Protein AF-A0A944J7U4-F1 (afdb_monomer)

Secondary structure (DSSP, 8-state):
--TT-TT-TT-B---S--SSPPPTT--SEEEGGG--SHHHHHHHHHHHHHHHHHHHHHHTTSPPPPPHHHHHHHHHT-TT--S-HHHHHHHHHHSHHHHHHHT-HHHHHHH-S-HHHHS-S-HHHHHHHHHHHTT--S-PBPTTS-B---SSHHHHHHHHHHHHTS-TTPEEE------

pLDDT: mean 89.65, std 10.41, range [47.28, 98.5]

Nearest PDB structures (foldseek):
  7ajl-assembly1_AAA  TM=3.158E-01  e=7.113E+00  Mus musculus

Mean predicted aligned error: 6.08 Å

Solvent-accessible surface area (backbone atoms only — not comparable to full-atom values): 10631 Å² total; per-residue (Å²): 66,36,90,91,47,71,81,44,87,66,55,37,61,82,79,74,86,55,99,61,84,75,62,72,62,60,65,44,29,25,33,44,68,54,47,42,80,50,74,62,22,52,59,39,24,54,50,41,46,54,47,49,55,51,47,54,64,58,50,72,78,38,69,91,71,77,35,57,66,63,38,53,51,52,34,77,67,36,92,82,60,82,53,44,68,66,57,30,48,52,57,46,48,62,34,71,43,50,37,58,33,70,72,33,69,70,48,30,68,70,52,48,83,51,38,67,62,72,56,49,94,49,64,67,64,42,20,51,48,49,27,54,54,67,78,61,73,68,66,54,73,45,96,88,73,44,72,53,72,52,91,48,74,67,36,52,57,50,51,52,56,51,62,71,68,50,60,50,78,44,72,45,68,72,77,91,84,82,132

Sequence (179 aa):
MRPGYEDDPRIVRDSEEEDEPRPRDRCDGGPKALLDLDADRVPAGEEAARRWDAWQEFSARYPAALPAHHFWARVRRDPEQRYSFEQARAEYESQPLIRAVYADPVLRERFGDDPVQFIKPDRDAYVAEQYADVLLTWAPLTLDGRWIEGGTHEYRAAFNVYLDGLPDDTVLVRVLYHS

Radius of gyration: 21.19 Å; Cα contacts (8 Å, |Δi|>4): 176; chains: 1; bounding box: 52×40×49 Å

Foldseek 3Di:
DDPPCLPPPQFAADPPPDVDDDDSLDGQKGQQLRDDLCPPLVVQLVLLLVLLVVCCVLPVVFPDADFLVVLVVVCVVDPVNPRDSVNSVCVRCVGPSNVVQVVDPVSCVSCPHRNVVLSDPDSVVSSVQSSLCPPDDQWDQAPVGDTQHHDDPVSSVVVVCRSVPDDRRDMDGDDDDDD

Structure (mmCIF, N/CA/C/O backbone):
data_AF-A0A944J7U4-F1
#
_entry.id   AF-A0A944J7U4-F1
#
loop_
_atom_site.group_PDB
_atom_site.id
_atom_site.type_symbol
_atom_site.label_atom_id
_atom_site.label_alt_id
_atom_site.label_comp_id
_atom_site.label_asym_id
_atom_site.label_entity_id
_atom_site.label_seq_id
_atom_site.pdbx_PDB_ins_code
_atom_site.Cartn_x
_atom_site.Cartn_y
_atom_site.Cartn_z
_atom_site.occupancy
_atom_site.B_iso_or_equiv
_atom_site.auth_seq_id
_atom_site.auth_comp_id
_atom_site.auth_asym_id
_atom_site.auth_atom_id
_atom_site.pdbx_PDB_model_num
ATOM 1 N N . MET A 1 1 ? 17.789 -1.745 -10.837 1.00 90.00 1 MET A N 1
ATOM 2 C CA . MET A 1 1 ? 17.963 -2.016 -12.290 1.00 90.00 1 MET A CA 1
ATOM 3 C C . MET A 1 1 ? 18.131 -3.510 -12.514 1.00 90.00 1 MET A C 1
ATOM 5 O O . MET A 1 1 ? 18.332 -4.215 -11.535 1.00 90.00 1 MET A O 1
ATOM 9 N N . ARG A 1 2 ? 18.051 -4.004 -13.754 1.00 92.62 2 ARG A N 1
ATOM 10 C CA . ARG A 1 2 ? 18.291 -5.428 -14.037 1.00 92.62 2 ARG A CA 1
ATOM 11 C C . ARG A 1 2 ? 19.775 -5.783 -13.846 1.00 92.62 2 ARG A C 1
ATOM 13 O O . ARG A 1 2 ? 20.621 -4.968 -14.221 1.00 92.62 2 ARG A O 1
ATOM 20 N N . PRO A 1 3 ? 20.098 -6.983 -13.329 1.00 92.44 3 PRO A N 1
ATOM 21 C CA . PRO A 1 3 ? 21.483 -7.428 -13.186 1.00 92.44 3 PRO A CA 1
ATOM 22 C C . PRO A 1 3 ? 22.245 -7.412 -14.518 1.00 92.44 3 PRO A C 1
ATOM 24 O O . PRO A 1 3 ? 21.710 -7.843 -15.542 1.00 92.44 3 PRO A O 1
ATOM 27 N N . GLY A 1 4 ? 23.496 -6.951 -14.501 1.00 92.31 4 GLY A N 1
ATOM 28 C CA . GLY A 1 4 ? 24.373 -6.875 -15.676 1.00 92.31 4 GLY A CA 1
ATOM 29 C C . GLY A 1 4 ? 24.294 -5.562 -16.465 1.00 92.31 4 GLY A C 1
ATOM 30 O O . GLY A 1 4 ? 25.017 -5.407 -17.450 1.00 92.31 4 GLY A O 1
ATOM 31 N N . TYR A 1 5 ? 23.441 -4.621 -16.051 1.00 92.56 5 TYR A N 1
ATOM 32 C CA . TYR A 1 5 ? 23.308 -3.290 -16.659 1.00 92.56 5 TYR A CA 1
ATOM 33 C C . TYR A 1 5 ? 23.851 -2.167 -15.771 1.00 92.56 5 TYR A C 1
ATOM 35 O O . TYR A 1 5 ? 23.591 -0.992 -16.023 1.00 92.56 5 TYR A O 1
ATOM 43 N N . GLU A 1 6 ? 24.627 -2.507 -14.743 1.00 91.00 6 GLU A N 1
ATOM 44 C CA . GLU A 1 6 ? 25.147 -1.554 -13.763 1.00 91.00 6 GLU A CA 1
ATOM 45 C C . GLU A 1 6 ? 26.026 -0.481 -14.421 1.00 91.00 6 GLU A C 1
ATOM 47 O O . GLU A 1 6 ? 26.019 0.669 -13.992 1.00 91.00 6 GLU A O 1
ATOM 52 N N . ASP A 1 7 ? 26.723 -0.812 -15.504 1.00 89.94 7 ASP A N 1
ATOM 53 C CA . ASP A 1 7 ? 27.606 0.119 -16.212 1.00 89.94 7 ASP A CA 1
ATOM 54 C C . ASP A 1 7 ? 27.019 0.622 -17.545 1.00 89.94 7 ASP A C 1
ATOM 56 O O . ASP A 1 7 ? 27.732 1.234 -18.342 1.00 89.94 7 ASP A O 1
ATOM 60 N N . ASP A 1 8 ? 25.725 0.389 -17.814 1.00 93.44 8 ASP A N 1
ATOM 61 C CA . ASP A 1 8 ? 25.086 0.909 -19.029 1.00 93.44 8 ASP A CA 1
ATOM 62 C C . ASP A 1 8 ? 24.998 2.449 -18.957 1.00 93.44 8 ASP A C 1
ATOM 64 O O . ASP A 1 8 ? 24.415 2.993 -18.013 1.00 93.44 8 ASP A O 1
ATOM 68 N N . PRO A 1 9 ? 25.542 3.179 -19.951 1.00 93.19 9 PRO A N 1
ATOM 69 C CA . PRO A 1 9 ? 25.617 4.640 -19.917 1.00 93.19 9 PRO A CA 1
ATOM 70 C C . PRO A 1 9 ? 24.249 5.329 -20.003 1.00 93.19 9 PRO A C 1
ATOM 72 O O . PRO A 1 9 ? 24.165 6.543 -19.839 1.00 93.19 9 PRO A O 1
ATOM 75 N N . ARG A 1 10 ? 23.177 4.584 -20.299 1.00 93.44 10 ARG A N 1
ATOM 76 C CA . ARG A 1 10 ? 21.804 5.102 -20.344 1.00 93.44 10 ARG A CA 1
ATOM 77 C C . ARG A 1 10 ? 21.114 5.063 -18.981 1.00 93.44 10 ARG A C 1
ATOM 79 O O . ARG A 1 10 ? 20.008 5.588 -18.867 1.00 93.44 10 ARG A O 1
ATOM 86 N N . ILE A 1 11 ? 21.713 4.426 -17.973 1.00 93.19 11 ILE A N 1
ATOM 87 C CA . ILE A 1 11 ? 21.188 4.436 -16.607 1.00 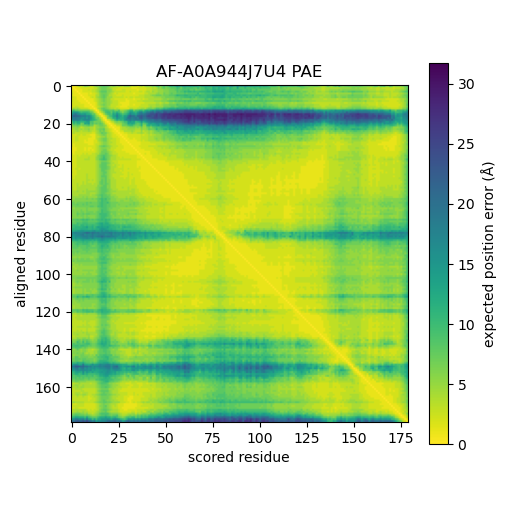93.19 11 ILE A CA 1
ATOM 88 C C . ILE A 1 11 ? 21.413 5.818 -16.000 1.00 93.19 11 ILE A C 1
ATOM 90 O O . ILE A 1 11 ? 22.535 6.319 -15.942 1.00 93.19 11 ILE A O 1
ATOM 94 N N . VAL A 1 12 ? 20.327 6.416 -15.522 1.00 90.50 12 VAL A N 1
ATOM 95 C CA . VAL A 1 12 ? 20.340 7.701 -14.831 1.00 90.50 12 VAL A CA 1
ATOM 96 C C . VAL A 1 12 ? 20.594 7.443 -13.354 1.00 90.50 12 VAL A C 1
ATOM 98 O O . VAL A 1 12 ? 19.858 6.703 -12.698 1.00 90.50 12 VAL A O 1
ATOM 101 N N . ARG A 1 13 ? 21.648 8.065 -12.841 1.00 87.00 13 ARG A N 1
ATOM 102 C CA . ARG A 1 13 ? 21.947 8.155 -11.417 1.00 87.00 13 ARG A CA 1
ATOM 103 C C . ARG A 1 13 ? 22.105 9.622 -11.099 1.00 87.00 13 ARG A C 1
ATOM 105 O O . ARG A 1 13 ? 22.813 10.326 -11.818 1.00 87.00 13 ARG A O 1
ATOM 112 N N . ASP A 1 14 ? 21.416 10.064 -10.071 1.00 74.25 14 ASP A N 1
ATOM 113 C CA . ASP A 1 14 ? 21.634 11.369 -9.502 1.00 74.25 14 ASP A CA 1
ATOM 114 C C . ASP A 1 14 ? 23.072 11.440 -8.977 1.00 74.25 14 ASP A C 1
ATOM 116 O O . ASP A 1 14 ? 23.620 10.465 -8.452 1.00 74.25 14 ASP A O 1
ATOM 120 N N . SER A 1 15 ? 23.703 12.578 -9.230 1.00 61.47 15 SER A N 1
ATOM 121 C CA . SER A 1 15 ? 25.104 12.840 -8.922 1.00 61.47 15 SER A CA 1
ATOM 122 C C . SER A 1 15 ? 25.276 13.661 -7.652 1.00 61.47 15 SER A C 1
ATOM 124 O O . SER A 1 15 ? 26.409 14.018 -7.335 1.00 61.47 15 SER A O 1
ATOM 126 N N . GLU A 1 16 ? 24.186 14.030 -6.973 1.00 56.97 16 GLU A N 1
ATOM 127 C CA . GLU A 1 16 ? 24.302 14.780 -5.729 1.00 56.97 16 GLU A CA 1
ATOM 128 C C . GLU A 1 16 ? 25.043 13.946 -4.681 1.00 56.97 16 GLU A C 1
ATOM 130 O O . GLU A 1 16 ? 24.771 12.760 -4.486 1.00 56.97 16 GLU A O 1
ATOM 135 N N . GLU A 1 17 ? 26.049 14.584 -4.080 1.00 53.16 17 GLU A N 1
ATOM 136 C CA 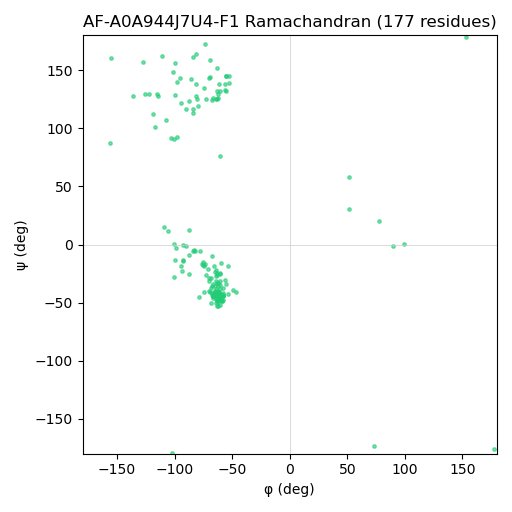. GLU A 1 17 ? 26.925 14.070 -3.032 1.00 53.16 17 GLU A CA 1
ATOM 137 C C . GLU A 1 17 ? 26.095 13.693 -1.795 1.00 53.16 17 GLU A C 1
ATOM 139 O O . GLU A 1 17 ? 26.044 14.416 -0.805 1.00 53.16 17 GLU A O 1
ATOM 144 N N . GLU A 1 18 ? 25.402 12.559 -1.849 1.00 55.38 18 GLU A N 1
ATOM 145 C CA . GLU A 1 18 ? 24.965 11.871 -0.645 1.00 55.38 18 GLU A CA 1
ATOM 146 C C . GLU A 1 18 ? 26.232 11.448 0.114 1.00 55.38 18 GLU A C 1
ATOM 148 O O . GLU A 1 18 ? 27.162 10.891 -0.476 1.00 55.38 18 GLU A O 1
ATOM 153 N N . ASP A 1 19 ? 26.281 11.716 1.425 1.00 58.78 19 ASP A N 1
ATOM 154 C CA . ASP A 1 19 ? 27.411 11.352 2.301 1.00 58.78 19 ASP A CA 1
ATOM 155 C C . ASP A 1 19 ? 27.759 9.847 2.221 1.00 58.78 19 ASP A C 1
ATOM 157 O O . ASP A 1 19 ? 28.868 9.433 2.571 1.00 58.78 19 ASP A O 1
ATOM 161 N N . GLU A 1 20 ? 26.830 9.026 1.716 1.00 63.59 20 GLU A N 1
ATOM 162 C CA . GLU A 1 20 ? 27.025 7.616 1.407 1.00 63.59 20 GLU A CA 1
ATOM 163 C C . GLU A 1 20 ? 26.732 7.316 -0.075 1.00 63.59 20 GLU A C 1
ATOM 165 O O . GLU A 1 20 ? 25.658 7.645 -0.582 1.00 63.59 20 GLU A O 1
ATOM 170 N N . PRO A 1 21 ? 27.643 6.634 -0.793 1.00 67.06 21 PRO A N 1
ATOM 171 C CA . PRO A 1 21 ? 27.401 6.248 -2.174 1.00 67.06 21 PRO A CA 1
ATOM 172 C C . PRO A 1 21 ? 26.268 5.218 -2.253 1.00 67.06 21 PRO A C 1
ATOM 174 O O . PRO A 1 21 ? 26.336 4.149 -1.639 1.00 67.06 21 PRO A O 1
ATOM 177 N N . ARG A 1 22 ? 25.249 5.510 -3.068 1.00 71.19 22 ARG A N 1
ATOM 178 C CA . ARG A 1 22 ? 24.147 4.576 -3.325 1.00 71.19 22 ARG A CA 1
ATOM 179 C C . ARG A 1 22 ? 24.641 3.212 -3.830 1.00 71.19 22 ARG A C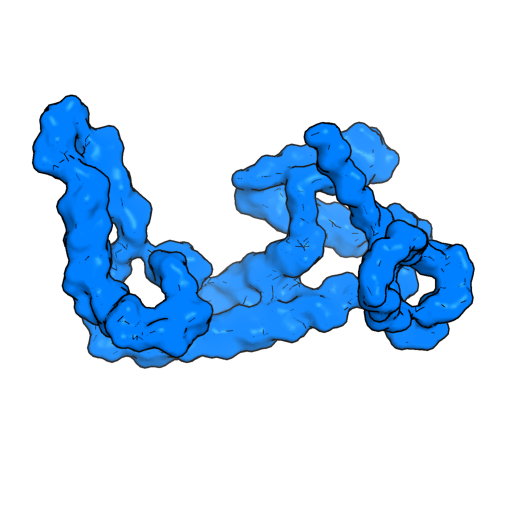 1
ATOM 181 O O . ARG A 1 22 ? 25.593 3.148 -4.617 1.00 71.19 22 ARG A O 1
ATOM 188 N N . PRO A 1 23 ? 23.963 2.112 -3.447 1.00 81.25 23 PRO A N 1
ATOM 189 C CA . PRO A 1 23 ? 24.239 0.788 -3.994 1.00 81.25 23 PRO A CA 1
ATOM 190 C C . PRO A 1 23 ? 24.203 0.773 -5.531 1.00 81.25 23 PRO A C 1
ATOM 192 O O . PRO A 1 23 ? 23.334 1.387 -6.151 1.00 81.25 23 PRO A O 1
ATOM 195 N N . ARG A 1 24 ? 25.150 0.062 -6.163 1.00 81.56 24 ARG A N 1
ATOM 196 C CA . ARG A 1 24 ? 25.335 0.073 -7.633 1.00 81.56 24 ARG A CA 1
ATOM 197 C C . ARG A 1 24 ? 24.154 -0.489 -8.425 1.00 81.56 24 ARG A C 1
ATOM 199 O O . ARG A 1 24 ? 24.031 -0.174 -9.607 1.00 81.56 24 ARG A O 1
ATOM 206 N N . ASP A 1 25 ? 23.321 -1.302 -7.785 1.00 82.56 25 ASP A N 1
ATOM 207 C CA . ASP A 1 25 ? 22.096 -1.916 -8.305 1.00 82.56 25 ASP A CA 1
ATOM 208 C C . ASP A 1 25 ? 20.868 -0.981 -8.239 1.00 82.56 25 ASP A C 1
ATOM 210 O O . ASP A 1 25 ? 19.811 -1.281 -8.814 1.00 82.56 25 ASP A O 1
ATOM 214 N N . ARG A 1 26 ? 21.024 0.205 -7.633 1.00 86.19 26 ARG A N 1
ATOM 215 C CA . ARG A 1 26 ? 20.024 1.278 -7.575 1.00 86.19 26 ARG A CA 1
ATOM 216 C C . ARG A 1 26 ? 20.320 2.393 -8.590 1.00 86.19 26 ARG A C 1
ATOM 218 O O . ARG A 1 26 ? 21.464 2.658 -8.960 1.00 86.19 26 ARG A O 1
ATOM 225 N N . CYS A 1 27 ? 19.256 3.018 -9.086 1.00 89.75 27 CYS A N 1
ATOM 226 C CA . CYS A 1 27 ? 19.285 4.101 -10.071 1.00 89.75 27 CYS A CA 1
ATOM 227 C C . CYS A 1 27 ? 18.024 4.963 -9.950 1.00 89.75 27 CYS A C 1
ATOM 229 O O . CYS A 1 27 ? 17.004 4.491 -9.449 1.00 89.75 27 CYS A O 1
ATOM 231 N N . ASP A 1 28 ? 18.074 6.180 -10.482 1.00 89.06 28 ASP A N 1
ATOM 232 C CA . ASP A 1 28 ? 16.941 7.117 -10.519 1.00 89.06 28 ASP A CA 1
ATOM 233 C C . ASP A 1 28 ? 16.135 7.007 -11.807 1.00 89.06 28 ASP A C 1
ATOM 235 O O . ASP A 1 28 ? 15.010 7.502 -11.902 1.00 89.06 28 ASP A O 1
ATOM 239 N N . GLY A 1 29 ? 16.697 6.344 -12.813 1.00 92.50 29 GLY A N 1
ATOM 240 C CA . GLY A 1 29 ? 16.018 6.152 -14.074 1.00 92.50 29 GLY A CA 1
ATOM 241 C C . GLY A 1 29 ? 16.839 5.429 -15.125 1.00 92.50 29 GLY A C 1
ATOM 242 O O . GLY A 1 29 ? 17.961 4.980 -14.896 1.00 92.50 29 GLY A O 1
ATOM 243 N N . GLY A 1 30 ? 16.250 5.324 -16.305 1.00 94.75 30 GLY A N 1
ATOM 244 C CA . GLY A 1 30 ? 16.829 4.693 -17.480 1.00 94.75 30 GLY A CA 1
ATOM 245 C C . GLY A 1 30 ? 15.745 4.147 -18.408 1.00 94.75 30 GLY A C 1
ATOM 246 O O . GLY A 1 30 ? 14.553 4.250 -18.102 1.00 94.75 30 GLY A O 1
ATOM 247 N N . PRO A 1 31 ? 16.132 3.565 -19.554 1.00 96.38 31 PRO A N 1
ATOM 248 C CA . PRO A 1 31 ? 15.197 2.854 -20.416 1.00 96.38 31 PRO A CA 1
ATOM 249 C C . PRO A 1 31 ? 14.486 1.741 -19.641 1.00 96.38 31 PRO A C 1
ATOM 251 O O . PRO A 1 31 ? 15.145 0.955 -18.956 1.00 96.38 31 PRO A O 1
ATOM 254 N N . LYS A 1 32 ? 13.159 1.641 -19.776 1.00 95.56 32 LYS A N 1
ATOM 255 C CA . LYS A 1 32 ? 12.311 0.658 -19.083 1.00 95.56 32 LYS A CA 1
ATOM 256 C C . LYS A 1 32 ? 12.849 -0.771 -19.203 1.00 95.56 32 LYS A C 1
ATOM 258 O O . LYS A 1 32 ? 12.858 -1.494 -18.211 1.00 95.56 32 LYS A O 1
ATOM 263 N N . ALA A 1 33 ? 13.379 -1.149 -20.368 1.00 95.25 33 ALA A N 1
ATOM 264 C CA . ALA A 1 33 ? 13.989 -2.459 -20.609 1.00 95.25 33 ALA A CA 1
ATOM 265 C C . ALA A 1 33 ? 15.126 -2.810 -19.635 1.00 95.25 33 ALA A C 1
ATOM 267 O O . ALA A 1 33 ? 15.366 -3.984 -19.368 1.00 95.25 33 ALA A O 1
ATOM 268 N N . LEU A 1 34 ? 15.851 -1.804 -19.140 1.00 95.44 34 LEU A N 1
ATOM 269 C CA . LEU A 1 34 ? 17.010 -1.971 -18.259 1.00 95.44 34 LEU A CA 1
ATOM 270 C C . LEU A 1 34 ? 16.628 -1.907 -16.779 1.00 95.44 34 LEU A C 1
ATOM 272 O O . LEU A 1 34 ? 17.429 -2.250 -15.908 1.00 95.44 34 LEU A O 1
ATOM 276 N N . LEU A 1 35 ? 15.413 -1.453 -16.475 1.00 94.25 35 LEU A N 1
ATOM 277 C CA . LEU A 1 35 ? 14.925 -1.352 -15.112 1.00 94.25 35 LEU A CA 1
ATOM 278 C C . LEU A 1 35 ? 14.321 -2.683 -14.673 1.00 94.25 35 LEU A C 1
ATOM 280 O O . LEU A 1 35 ? 13.680 -3.403 -15.443 1.00 94.25 35 LEU A O 1
ATOM 284 N N . ASP A 1 36 ? 14.558 -2.999 -13.406 1.00 93.69 36 ASP A N 1
ATOM 285 C CA . ASP A 1 36 ? 13.871 -4.081 -12.721 1.00 93.69 36 ASP A CA 1
ATOM 286 C C . ASP A 1 36 ? 12.820 -3.429 -11.831 1.00 93.69 36 ASP A C 1
ATOM 288 O O . ASP A 1 36 ? 13.119 -2.970 -10.730 1.00 93.69 36 ASP A O 1
ATOM 292 N N . LEU A 1 37 ? 11.620 -3.277 -12.389 1.00 91.50 37 LEU A N 1
ATOM 293 C CA . LEU A 1 37 ? 10.480 -2.681 -11.699 1.00 91.50 37 LEU A CA 1
ATOM 294 C C . LEU A 1 37 ? 9.876 -3.650 -10.671 1.00 91.50 37 LEU A C 1
ATOM 296 O O . LEU A 1 37 ? 9.130 -3.215 -9.800 1.00 91.50 37 LEU A O 1
ATOM 300 N N . ASP A 1 38 ? 10.222 -4.938 -10.746 1.00 93.62 38 ASP A N 1
ATOM 301 C CA . ASP A 1 38 ? 9.698 -5.991 -9.879 1.00 93.62 38 ASP A CA 1
ATOM 302 C C . ASP A 1 38 ? 10.583 -6.280 -8.668 1.00 93.62 38 ASP A C 1
ATOM 304 O O . ASP A 1 38 ? 10.083 -6.829 -7.684 1.00 93.62 38 ASP A O 1
ATOM 308 N N . ALA A 1 39 ? 11.852 -5.858 -8.707 1.00 92.31 39 ALA A N 1
ATOM 309 C CA . ALA A 1 39 ? 12.832 -6.054 -7.639 1.00 92.31 39 ALA A CA 1
ATOM 310 C C . ALA A 1 39 ? 12.297 -5.704 -6.242 1.00 92.31 39 ALA A C 1
ATOM 312 O O . ALA A 1 39 ? 12.541 -6.450 -5.298 1.00 92.31 39 ALA A O 1
ATOM 313 N N . ASP A 1 40 ? 11.539 -4.608 -6.116 1.00 91.19 40 ASP A N 1
ATOM 314 C CA . ASP A 1 40 ? 10.905 -4.216 -4.851 1.00 91.19 40 ASP A CA 1
ATOM 315 C C . ASP A 1 40 ? 9.412 -4.596 -4.787 1.00 91.19 40 ASP A C 1
ATOM 317 O O . ASP A 1 40 ? 8.890 -4.852 -3.699 1.00 91.19 40 ASP A O 1
ATOM 321 N N . ARG A 1 41 ? 8.707 -4.675 -5.931 1.00 93.75 41 ARG A N 1
ATOM 322 C CA . ARG A 1 41 ? 7.269 -5.001 -5.957 1.00 93.75 41 ARG A CA 1
ATOM 323 C C . ARG A 1 41 ? 6.995 -6.433 -5.491 1.00 93.75 41 ARG A C 1
ATOM 325 O O . ARG A 1 41 ? 6.086 -6.651 -4.690 1.00 93.75 41 ARG A O 1
ATOM 332 N N . VAL A 1 42 ? 7.781 -7.408 -5.959 1.00 95.81 42 VAL A N 1
ATOM 333 C CA . VAL A 1 42 ? 7.592 -8.829 -5.619 1.00 95.81 42 VAL A CA 1
ATOM 334 C C . VAL A 1 42 ? 7.790 -9.078 -4.117 1.00 95.81 42 VAL A C 1
ATOM 336 O O . VAL A 1 42 ? 6.853 -9.588 -3.497 1.00 95.81 42 VAL A O 1
ATOM 339 N N . PRO A 1 43 ? 8.909 -8.664 -3.482 1.00 96.62 43 PRO A N 1
ATOM 340 C CA . PRO A 1 43 ? 9.066 -8.808 -2.034 1.00 96.62 43 PRO A CA 1
ATOM 341 C C . PRO A 1 43 ? 7.969 -8.105 -1.227 1.00 96.62 43 PRO A C 1
ATOM 343 O O . PRO A 1 43 ? 7.517 -8.646 -0.217 1.00 96.62 43 PRO A O 1
ATOM 346 N N . ALA A 1 44 ? 7.504 -6.930 -1.671 1.00 96.25 44 ALA A N 1
ATOM 347 C CA . ALA A 1 44 ? 6.407 -6.220 -1.016 1.00 96.25 44 ALA A CA 1
ATOM 348 C C . ALA A 1 44 ? 5.084 -7.000 -1.089 1.00 96.25 44 ALA A C 1
ATOM 350 O O . ALA A 1 44 ? 4.380 -7.107 -0.085 1.00 96.25 44 ALA A O 1
ATOM 351 N N . GLY A 1 45 ? 4.767 -7.597 -2.241 1.00 96.62 45 GLY A N 1
ATOM 352 C CA . GLY A 1 45 ? 3.602 -8.469 -2.396 1.00 96.62 45 GLY A CA 1
ATOM 353 C C . GLY A 1 45 ? 3.677 -9.715 -1.506 1.00 96.62 45 GLY A C 1
ATOM 354 O O . GLY A 1 45 ? 2.697 -10.076 -0.852 1.00 96.62 45 GLY A O 1
ATOM 355 N N . GLU A 1 46 ? 4.847 -10.348 -1.415 1.00 98.06 46 GLU A N 1
ATOM 356 C CA . GLU A 1 46 ? 5.059 -11.493 -0.524 1.00 98.06 46 GLU A CA 1
ATOM 357 C C . GLU A 1 46 ? 4.939 -11.119 0.960 1.00 98.06 46 GLU A C 1
ATOM 359 O O . GLU A 1 46 ? 4.350 -11.867 1.746 1.00 98.06 46 GLU A O 1
ATOM 364 N N . GLU A 1 47 ? 5.476 -9.966 1.363 1.00 97.50 47 GLU A N 1
ATOM 365 C CA . GLU A 1 47 ? 5.354 -9.479 2.737 1.00 97.50 47 GLU A CA 1
ATOM 366 C C . GLU A 1 47 ? 3.909 -9.114 3.077 1.00 97.50 47 GLU A C 1
ATOM 368 O O . GLU A 1 47 ? 3.408 -9.498 4.134 1.00 97.50 47 GLU A O 1
ATOM 373 N N . ALA A 1 48 ? 3.195 -8.468 2.154 1.00 97.44 48 ALA A N 1
ATOM 374 C CA . ALA A 1 48 ? 1.768 -8.208 2.290 1.00 97.44 48 ALA A CA 1
ATOM 375 C C . ALA A 1 48 ? 0.978 -9.510 2.475 1.00 97.44 48 ALA A C 1
ATOM 377 O O . ALA A 1 48 ? 0.147 -9.615 3.376 1.00 97.44 48 ALA A O 1
ATOM 378 N N . ALA A 1 49 ? 1.281 -10.538 1.684 1.00 98.31 49 ALA A N 1
ATOM 379 C CA . ALA A 1 49 ? 0.645 -11.842 1.790 1.00 98.31 49 ALA A CA 1
ATOM 380 C C . ALA A 1 49 ? 0.851 -12.460 3.188 1.00 98.31 49 ALA A C 1
ATOM 382 O O . ALA A 1 49 ? -0.119 -12.836 3.851 1.00 98.31 49 ALA A O 1
ATOM 383 N N . ARG A 1 50 ? 2.096 -12.464 3.689 1.00 98.25 50 ARG A N 1
ATOM 384 C CA . ARG A 1 50 ? 2.433 -12.936 5.047 1.00 98.25 50 ARG A CA 1
ATOM 385 C C . ARG A 1 50 ? 1.752 -12.119 6.144 1.00 98.25 50 ARG A C 1
ATOM 387 O O . ARG A 1 50 ? 1.310 -12.676 7.152 1.00 98.25 50 ARG A O 1
ATOM 394 N N . ARG A 1 51 ? 1.689 -10.796 5.982 1.00 98.12 51 ARG A N 1
ATOM 395 C CA . ARG A 1 51 ? 1.021 -9.888 6.921 1.00 98.12 51 ARG A CA 1
ATOM 396 C C . ARG A 1 51 ? -0.480 -10.146 6.965 1.00 98.12 51 ARG A C 1
ATOM 398 O O . ARG A 1 51 ? -1.037 -10.194 8.061 1.00 98.12 51 ARG A O 1
ATOM 405 N N . TRP A 1 52 ? -1.115 -10.345 5.812 1.00 98.50 52 TRP A N 1
ATOM 406 C CA . TRP A 1 52 ? -2.536 -10.663 5.717 1.00 98.50 52 TRP A CA 1
ATOM 407 C C . TRP A 1 52 ? -2.854 -11.993 6.400 1.00 98.50 52 TRP A C 1
ATOM 409 O O . TRP A 1 52 ? -3.730 -12.031 7.261 1.00 98.50 52 TRP A O 1
ATOM 419 N N . ASP A 1 53 ? -2.094 -13.052 6.094 1.00 98.50 53 ASP A N 1
ATOM 420 C CA . ASP A 1 53 ? -2.305 -14.385 6.675 1.00 98.50 53 ASP A CA 1
ATOM 421 C C . ASP A 1 53 ? -2.205 -14.329 8.214 1.00 98.50 53 ASP A C 1
ATOM 423 O O . ASP A 1 53 ? -3.076 -14.829 8.931 1.00 98.50 53 ASP A O 1
ATOM 427 N N . ALA A 1 54 ? -1.197 -13.623 8.738 1.00 98.19 54 ALA A N 1
ATOM 428 C CA . ALA A 1 54 ? -1.023 -13.438 10.176 1.00 98.19 54 ALA A CA 1
ATOM 429 C C . ALA A 1 54 ? -2.119 -12.580 10.824 1.00 98.19 54 ALA A C 1
ATOM 431 O O . ALA A 1 54 ? -2.511 -12.841 11.963 1.00 98.19 54 ALA A O 1
ATOM 432 N N . TRP A 1 55 ? -2.620 -11.561 10.121 1.00 98.06 55 T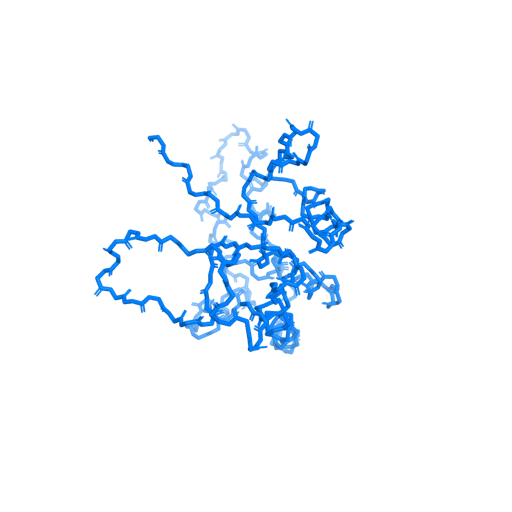RP A N 1
ATOM 433 C CA . TRP A 1 55 ? -3.739 -10.756 10.600 1.00 98.06 55 TRP A CA 1
ATOM 434 C C . TRP A 1 55 ? -5.019 -11.585 10.709 1.00 98.06 55 TRP A C 1
ATOM 436 O O . TRP A 1 55 ? -5.708 -11.491 11.725 1.00 98.06 55 TRP A O 1
ATOM 446 N N . GLN A 1 56 ? -5.328 -12.427 9.719 1.00 97.75 56 GLN A N 1
ATOM 447 C CA . GLN A 1 56 ? -6.504 -13.301 9.777 1.00 97.75 56 GLN A CA 1
ATOM 448 C C . GLN A 1 56 ? -6.411 -14.292 10.938 1.00 97.75 56 GLN A C 1
ATOM 450 O O . GLN A 1 56 ? -7.357 -14.430 11.713 1.00 97.75 56 GLN A O 1
ATOM 455 N N . GLU A 1 57 ? -5.255 -14.937 11.111 1.00 97.62 57 GLU A N 1
ATOM 456 C CA . GLU A 1 57 ? -5.041 -15.876 12.214 1.00 97.62 57 GLU A CA 1
ATOM 457 C C . GLU A 1 57 ? -5.179 -15.196 13.586 1.00 97.62 57 GLU A C 1
ATOM 459 O O . GLU A 1 57 ? -5.810 -15.732 14.503 1.00 97.62 57 GLU A O 1
ATOM 464 N N . PHE A 1 58 ? -4.595 -14.006 13.739 1.00 98.06 58 PHE A N 1
ATOM 465 C CA . PHE A 1 58 ? -4.653 -13.250 14.983 1.00 98.06 58 PHE A CA 1
ATOM 466 C C . PHE A 1 58 ? -6.071 -12.746 15.278 1.00 98.06 58 PHE A C 1
ATOM 468 O O . PHE A 1 58 ? -6.588 -12.950 16.379 1.00 98.06 58 PHE A O 1
ATOM 475 N N . SER A 1 59 ? -6.712 -12.106 14.297 1.00 97.69 59 SER A N 1
ATOM 476 C CA . SER A 1 59 ? -8.014 -11.455 14.465 1.00 97.69 59 SER A CA 1
ATOM 477 C C . SER A 1 59 ? -9.157 -12.440 14.702 1.00 97.69 59 SER A C 1
ATOM 479 O O . SER A 1 59 ? -10.074 -12.117 15.456 1.00 97.69 59 SER A O 1
ATOM 481 N N . ALA A 1 60 ? -9.063 -13.670 14.185 1.00 97.50 60 ALA A N 1
ATOM 482 C CA . ALA A 1 60 ? -10.044 -14.734 14.413 1.00 97.50 60 ALA A CA 1
ATOM 483 C C . ALA A 1 60 ? -10.234 -15.115 15.898 1.00 97.50 60 ALA A C 1
ATOM 485 O O . ALA A 1 60 ? -11.219 -15.763 16.252 1.00 97.50 60 ALA A O 1
ATOM 486 N N . ARG A 1 61 ? -9.310 -14.720 16.784 1.00 97.88 61 ARG A N 1
ATOM 487 C CA . ARG A 1 61 ? -9.365 -14.994 18.233 1.00 97.88 61 ARG A CA 1
ATOM 488 C C . ARG A 1 61 ? -10.208 -13.980 19.010 1.00 97.88 61 ARG A C 1
ATOM 490 O O . ARG A 1 61 ? -10.398 -14.144 20.215 1.00 97.88 61 ARG A O 1
ATOM 497 N N . TYR A 1 62 ? -10.694 -12.934 18.347 1.00 97.81 62 TYR A N 1
ATOM 498 C CA . TYR A 1 62 ? -11.400 -11.819 18.967 1.00 97.81 62 TYR A CA 1
ATOM 499 C C . TYR A 1 62 ? -12.747 -11.570 18.277 1.00 97.81 62 TYR A C 1
ATOM 501 O O . TYR A 1 62 ? -12.926 -11.918 17.110 1.00 97.81 62 TYR A O 1
ATOM 509 N N . PRO A 1 63 ? -13.711 -10.931 18.965 1.00 97.75 63 PRO A N 1
ATOM 510 C CA . PRO A 1 63 ? -14.881 -10.376 18.297 1.00 97.75 63 PRO A CA 1
ATOM 511 C C . PRO A 1 63 ? -14.473 -9.401 17.185 1.00 97.75 63 PRO A C 1
ATOM 513 O O . PRO A 1 63 ? -13.503 -8.654 17.342 1.00 97.75 63 PRO A O 1
ATOM 516 N N . ALA A 1 64 ? -15.242 -9.383 16.093 1.00 95.81 64 ALA A N 1
ATOM 517 C CA . ALA A 1 64 ? -15.013 -8.466 14.981 1.00 95.81 64 ALA A CA 1
ATOM 518 C C . ALA A 1 64 ? -15.004 -7.008 15.468 1.00 95.81 64 ALA A C 1
ATOM 520 O O . ALA A 1 64 ? -15.898 -6.584 16.205 1.00 95.81 64 ALA A O 1
ATOM 521 N N . ALA A 1 65 ? -13.992 -6.252 15.045 1.00 97.44 65 ALA A N 1
ATOM 522 C CA . ALA A 1 65 ? -13.860 -4.834 15.346 1.00 97.44 65 ALA A CA 1
ATOM 523 C C . ALA A 1 65 ? -14.325 -3.972 14.167 1.00 97.44 65 ALA A C 1
ATOM 525 O O . ALA A 1 65 ? -14.325 -4.394 13.012 1.00 97.44 65 ALA A O 1
ATOM 526 N N . LEU A 1 66 ? -14.704 -2.741 14.482 1.00 97.81 66 LEU A N 1
ATOM 527 C CA . LEU A 1 66 ? -15.015 -1.677 13.547 1.00 97.81 66 LEU A CA 1
ATOM 528 C C . LEU A 1 66 ? -13.772 -0.796 13.328 1.00 97.81 66 LEU A C 1
ATOM 530 O O . LEU A 1 66 ? -13.032 -0.536 14.284 1.00 97.81 66 LEU A O 1
ATOM 534 N N . PRO A 1 67 ? -13.559 -0.300 12.099 1.00 97.12 67 PRO A N 1
ATOM 535 C CA . PRO A 1 67 ? -12.442 0.585 11.775 1.00 97.12 67 PRO A CA 1
ATOM 536 C C . PRO A 1 67 ? -12.606 1.970 12.416 1.00 97.12 67 PRO A C 1
ATOM 538 O O . PRO A 1 67 ? -13.724 2.404 12.712 1.00 97.12 67 PRO A O 1
ATOM 541 N N . ALA A 1 68 ? -11.513 2.715 12.583 1.00 96.38 68 ALA A N 1
ATOM 542 C CA . ALA A 1 68 ? -11.512 4.001 13.283 1.00 96.38 68 ALA A CA 1
ATOM 543 C C . ALA A 1 68 ? -12.428 5.041 12.613 1.00 96.38 68 ALA A C 1
ATOM 545 O O . ALA A 1 68 ? -13.125 5.802 13.296 1.00 96.38 68 ALA A O 1
ATOM 546 N N . HIS A 1 69 ? -12.528 5.024 11.277 1.00 95.31 69 HIS A N 1
ATOM 547 C CA . HIS A 1 69 ? -13.411 5.938 10.548 1.00 95.31 69 HIS A CA 1
ATOM 548 C C . HIS A 1 69 ? -14.893 5.788 10.917 1.00 95.31 69 HIS A C 1
ATOM 550 O O . HIS A 1 69 ? -15.638 6.764 10.787 1.00 95.31 69 HIS A O 1
ATOM 556 N N . HIS A 1 70 ? -15.324 4.616 11.403 1.00 96.19 70 HIS A N 1
ATOM 557 C CA . HIS A 1 70 ? -16.676 4.408 11.922 1.00 96.19 70 HIS A CA 1
ATOM 558 C C . HIS A 1 70 ? -16.955 5.343 13.109 1.00 96.19 70 HIS A C 1
ATOM 560 O O . HIS A 1 70 ? -17.993 6.008 13.164 1.00 96.19 70 HIS A O 1
ATOM 566 N N . PHE A 1 71 ? -15.997 5.456 14.029 1.00 96.00 71 PHE A N 1
ATOM 567 C CA . PHE A 1 71 ? -16.100 6.301 15.217 1.00 96.00 71 PHE A CA 1
ATOM 568 C C . PHE A 1 71 ? -15.932 7.783 14.867 1.00 96.00 71 PHE A C 1
ATOM 570 O O . PHE A 1 71 ? -16.711 8.616 15.330 1.00 96.00 71 PHE A O 1
ATOM 577 N N . TRP A 1 72 ? -14.996 8.129 13.977 1.00 94.75 72 TRP A N 1
ATOM 578 C CA . TRP A 1 72 ? -14.835 9.514 13.513 1.00 94.75 72 TRP A CA 1
ATOM 579 C C . TRP A 1 72 ? -16.063 10.029 12.753 1.00 94.75 72 TRP A C 1
ATOM 581 O O . TRP A 1 72 ? -16.401 11.210 12.839 1.00 94.75 72 TRP A O 1
ATOM 591 N N . ALA A 1 73 ? -16.758 9.157 12.016 1.00 94.69 73 ALA A N 1
ATOM 592 C CA . ALA A 1 73 ? -17.996 9.518 11.333 1.00 94.69 73 ALA A CA 1
ATOM 593 C C . ALA A 1 73 ? -19.109 9.908 12.316 1.00 94.69 73 ALA A C 1
ATOM 595 O O . ALA A 1 73 ? -19.911 10.778 11.985 1.00 94.69 73 ALA A O 1
ATOM 596 N N . ARG A 1 74 ? -19.144 9.319 13.520 1.00 93.50 74 ARG A N 1
ATOM 597 C CA . ARG A 1 74 ? -20.091 9.714 14.577 1.00 93.50 74 ARG A CA 1
ATOM 598 C C . ARG A 1 74 ? -19.805 11.126 15.087 1.00 93.50 74 ARG A C 1
ATOM 600 O O . ARG A 1 74 ? -20.740 11.908 15.170 1.00 93.50 74 ARG A O 1
ATOM 607 N N . VAL A 1 75 ? -18.534 11.477 15.312 1.00 91.94 75 VAL A N 1
ATOM 608 C CA . VAL A 1 75 ? -18.124 12.843 15.711 1.00 91.94 75 VAL A CA 1
ATOM 609 C C . VAL A 1 75 ? -18.563 13.867 14.665 1.00 91.94 75 VAL A C 1
ATOM 611 O O . VAL A 1 75 ? -19.200 14.860 14.990 1.00 91.94 75 VAL A O 1
ATOM 614 N N . ARG A 1 76 ? -18.295 13.600 13.379 1.00 90.94 76 ARG A N 1
ATOM 615 C CA . ARG A 1 76 ? -18.674 14.512 12.282 1.00 90.94 76 ARG A CA 1
ATOM 616 C C . ARG A 1 76 ? -20.184 14.705 12.128 1.00 90.94 76 ARG A C 1
ATOM 618 O O . ARG A 1 76 ? -20.608 15.697 11.547 1.00 90.94 76 ARG A O 1
ATOM 625 N N . ARG A 1 77 ? -20.985 13.741 12.583 1.00 92.12 77 ARG A N 1
ATOM 626 C CA . ARG A 1 77 ? -22.452 13.765 12.498 1.00 92.12 77 ARG A CA 1
ATOM 627 C C . ARG A 1 77 ? -23.115 14.346 13.744 1.00 92.12 77 ARG A C 1
ATOM 629 O O . ARG A 1 77 ? -24.339 14.410 13.764 1.00 92.12 77 ARG A O 1
ATOM 636 N N . ASP A 1 78 ? -22.341 14.754 14.748 1.00 88.56 78 ASP A N 1
ATOM 637 C CA . ASP A 1 78 ? -22.849 15.369 15.970 1.00 88.56 78 ASP A CA 1
ATOM 638 C C . ASP A 1 78 ? -22.696 16.902 15.917 1.00 88.56 78 ASP A C 1
ATOM 640 O O . ASP A 1 78 ? -21.658 17.441 16.313 1.00 88.56 78 ASP A O 1
ATOM 644 N N . PRO A 1 79 ? -23.715 17.634 15.426 1.00 80.44 79 PRO A N 1
ATOM 645 C CA . PRO A 1 79 ? -23.654 19.090 15.327 1.00 80.44 79 PRO A CA 1
ATOM 646 C C . PRO A 1 79 ? -23.597 19.778 16.696 1.00 80.44 79 PRO A C 1
ATOM 648 O O . PRO A 1 79 ? -23.200 20.937 16.777 1.00 80.44 79 PRO A O 1
ATOM 651 N N . GLU A 1 80 ? -23.983 19.084 17.769 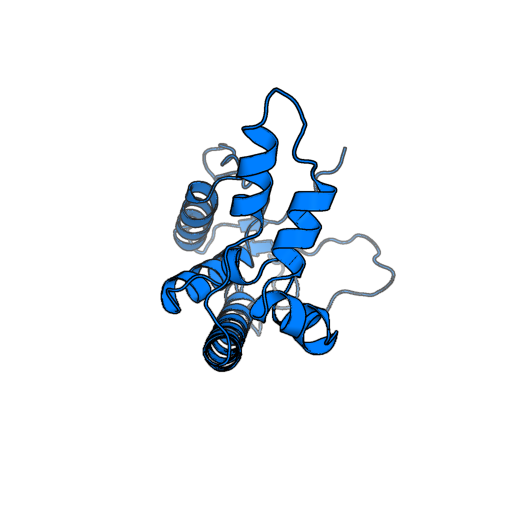1.00 90.12 80 GLU A N 1
ATOM 652 C CA . GLU A 1 80 ? -23.993 19.615 19.131 1.00 90.12 80 GLU A CA 1
ATOM 653 C C . GLU A 1 80 ? -22.661 19.363 19.857 1.00 90.12 80 GLU A C 1
ATOM 655 O O . GLU A 1 80 ? -22.506 19.797 20.997 1.00 90.12 80 GLU A O 1
ATOM 660 N N . GLN A 1 81 ? -21.703 18.686 19.200 1.00 84.12 81 GLN A N 1
ATOM 661 C CA . GLN A 1 81 ? -20.366 18.353 19.714 1.00 84.12 81 GLN A CA 1
ATOM 662 C C . GLN A 1 81 ? -20.387 17.672 21.094 1.00 84.12 81 GLN A C 1
ATOM 664 O O . GLN A 1 81 ? -19.463 17.822 21.895 1.00 84.12 81 GLN A O 1
ATOM 669 N N . ARG A 1 82 ? -21.444 16.908 21.386 1.00 89.38 82 ARG A N 1
ATOM 670 C CA . ARG A 1 82 ? -21.581 16.129 22.625 1.00 89.38 82 ARG A CA 1
ATOM 671 C C . ARG A 1 82 ? -20.659 14.912 22.634 1.00 89.38 82 ARG A C 1
ATOM 673 O O . ARG A 1 82 ? -20.297 14.434 23.705 1.00 89.38 82 ARG A O 1
ATOM 680 N N . TYR A 1 83 ? -20.304 14.420 21.452 1.00 91.81 83 TYR A N 1
ATOM 681 C CA . TYR A 1 83 ? -19.416 13.299 21.216 1.00 91.81 83 TYR A CA 1
ATOM 682 C C . TYR A 1 83 ? -18.075 13.782 20.661 1.00 91.81 83 TYR A C 1
ATOM 684 O O . TYR A 1 83 ? -17.966 14.204 19.507 1.00 91.81 83 TYR A O 1
ATOM 692 N N . SER A 1 84 ? -17.041 13.732 21.497 1.00 93.81 84 SER A N 1
ATOM 693 C CA . SER A 1 84 ? -15.717 14.253 21.169 1.00 93.81 84 SER A CA 1
ATOM 694 C C . SER A 1 84 ? -14.862 13.251 20.388 1.00 93.81 84 SER A C 1
ATOM 696 O O . SER A 1 84 ? -15.083 12.037 20.403 1.00 93.81 84 SER A O 1
ATOM 698 N N . PHE A 1 85 ? -13.817 13.757 19.728 1.00 93.50 85 PHE A N 1
ATOM 699 C CA . PHE A 1 85 ? -12.819 12.906 19.075 1.00 93.50 85 PHE A CA 1
ATOM 700 C C . PHE A 1 85 ? -12.063 12.016 20.072 1.00 93.50 85 PHE A C 1
ATOM 702 O O . PHE A 1 85 ? -11.716 10.884 19.748 1.00 93.50 85 PHE A O 1
ATOM 709 N N . GLU A 1 86 ? -11.845 12.499 21.296 1.00 95.62 86 GLU A N 1
ATOM 710 C CA . GLU A 1 86 ? -11.219 11.725 22.370 1.00 95.62 86 GLU A CA 1
ATOM 711 C C . GLU A 1 86 ? -12.100 10.545 22.796 1.00 95.62 86 GLU A C 1
ATOM 713 O O . GLU A 1 86 ? -11.610 9.422 22.888 1.00 95.62 86 GLU A O 1
ATOM 718 N N . GLN A 1 87 ? -13.411 10.766 22.956 1.00 96.00 87 GLN A N 1
ATOM 719 C CA . GLN A 1 87 ? -14.366 9.687 23.226 1.00 96.00 87 GLN A CA 1
ATOM 720 C C . GLN A 1 87 ? -14.388 8.670 22.081 1.00 96.00 87 GLN A C 1
ATOM 722 O O . GLN A 1 87 ? -14.306 7.471 22.325 1.00 96.00 87 GLN A O 1
ATOM 727 N N . ALA A 1 88 ? -14.411 9.139 20.831 1.00 96.88 88 ALA A N 1
ATOM 728 C CA . ALA A 1 88 ? -14.359 8.273 19.657 1.00 96.88 88 ALA A CA 1
ATOM 729 C C . ALA A 1 88 ? -13.095 7.419 19.586 1.00 96.88 88 ALA A C 1
ATOM 731 O O . ALA A 1 88 ? -13.168 6.230 19.272 1.00 96.88 88 ALA A O 1
ATOM 732 N N . ARG A 1 89 ? -11.944 8.013 19.899 1.00 96.69 89 ARG A N 1
ATOM 733 C CA . ARG A 1 89 ? -10.673 7.302 19.975 1.00 96.69 89 ARG A CA 1
ATOM 734 C C . ARG A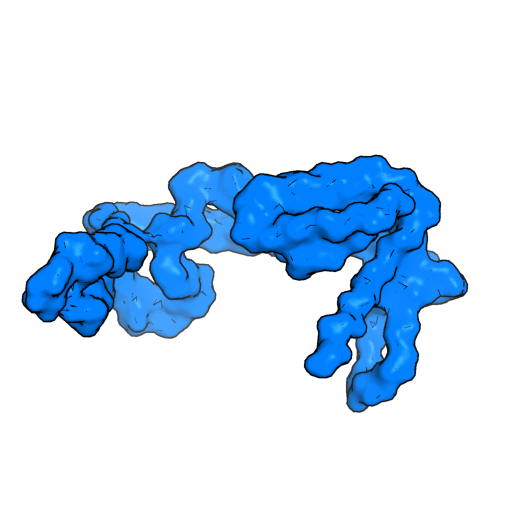 1 89 ? -10.687 6.264 21.093 1.00 96.69 89 ARG A C 1
ATOM 736 O O . ARG A 1 89 ? -10.318 5.123 20.841 1.00 96.69 89 ARG A O 1
ATOM 743 N N . ALA A 1 90 ? -11.148 6.634 22.286 1.00 97.31 90 ALA A N 1
ATOM 744 C CA . ALA A 1 90 ? -11.239 5.721 23.419 1.00 97.31 90 ALA A CA 1
ATOM 745 C C . ALA A 1 90 ? -12.177 4.539 23.126 1.00 97.31 90 ALA A C 1
ATOM 747 O O . ALA A 1 90 ? -11.825 3.399 23.418 1.00 97.31 90 ALA A O 1
ATOM 748 N N . GLU A 1 91 ? -13.334 4.775 22.498 1.00 97.75 91 GLU A N 1
ATOM 749 C CA . GLU A 1 91 ? -14.240 3.701 22.074 1.00 97.75 91 GLU A CA 1
ATOM 750 C C . GLU A 1 91 ? -13.574 2.770 21.050 1.00 97.75 91 GLU A C 1
ATOM 752 O O . GLU A 1 91 ? -13.612 1.550 21.222 1.00 97.75 91 GLU A O 1
ATOM 757 N N . TYR A 1 92 ? -12.910 3.325 20.031 1.00 97.75 92 TYR A N 1
ATOM 758 C CA . TYR A 1 92 ? -12.190 2.544 19.022 1.00 97.75 92 TYR A CA 1
ATOM 759 C C . TYR A 1 92 ? -11.079 1.681 19.645 1.00 97.75 92 TYR A C 1
ATOM 761 O O . TYR A 1 92 ? -11.003 0.482 19.369 1.00 97.75 92 TYR A O 1
ATOM 769 N N . GLU A 1 93 ? -10.257 2.271 20.515 1.00 97.44 93 GLU A N 1
ATOM 770 C CA . GLU A 1 93 ? -9.154 1.591 21.206 1.00 97.44 93 GLU A CA 1
ATOM 771 C C . GLU A 1 93 ? -9.650 0.597 22.273 1.00 97.44 93 GLU A C 1
ATOM 773 O O . GLU A 1 93 ? -8.929 -0.334 22.630 1.00 97.44 93 GLU A O 1
ATOM 778 N N . SER A 1 94 ? -10.890 0.738 22.761 1.00 97.81 94 SER A N 1
ATOM 779 C CA . SER A 1 94 ? -11.481 -0.191 23.735 1.00 97.81 94 SER A CA 1
ATOM 780 C C . SER A 1 94 ? -11.875 -1.548 23.140 1.00 97.81 94 SER A C 1
ATOM 782 O O . SER A 1 94 ? -12.073 -2.511 23.888 1.00 97.81 94 SER A O 1
ATOM 784 N N . GLN A 1 95 ? -11.984 -1.645 21.811 1.00 98.44 95 GLN A N 1
ATOM 785 C CA . GLN A 1 95 ? -12.381 -2.876 21.130 1.00 98.44 95 GLN A CA 1
ATOM 786 C C . GLN A 1 95 ? -11.377 -4.001 21.426 1.00 98.44 95 GLN A C 1
ATOM 788 O O . GLN A 1 95 ? -10.176 -3.772 21.276 1.00 98.44 95 GLN A O 1
ATOM 793 N N . PRO A 1 96 ? -11.815 -5.224 21.797 1.00 98.38 96 PRO A N 1
ATOM 794 C CA . PRO A 1 96 ? -10.907 -6.279 22.259 1.00 98.38 96 PRO A CA 1
ATOM 795 C C . PRO A 1 96 ? -9.752 -6.581 21.299 1.00 98.38 96 PRO A C 1
ATOM 797 O O . PRO A 1 96 ? -8.611 -6.701 21.739 1.00 98.38 96 PRO A O 1
ATOM 800 N N . LEU A 1 97 ? -10.044 -6.643 19.996 1.00 98.19 97 LEU A N 1
ATOM 801 C CA . LEU A 1 97 ? -9.047 -6.858 18.949 1.00 98.19 97 LEU A CA 1
ATOM 802 C C . LEU A 1 97 ? -8.034 -5.706 18.871 1.00 98.19 97 LEU A C 1
ATOM 804 O O . LEU A 1 97 ? -6.830 -5.942 18.900 1.00 98.19 97 LEU A O 1
ATOM 808 N N . ILE A 1 98 ? -8.512 -4.458 18.816 1.00 98.25 98 ILE A N 1
ATOM 809 C CA . ILE A 1 98 ? -7.653 -3.267 18.702 1.00 98.25 98 ILE A CA 1
ATOM 810 C C . ILE A 1 98 ? -6.780 -3.113 19.944 1.00 98.25 98 ILE A C 1
ATOM 812 O O . ILE A 1 98 ? -5.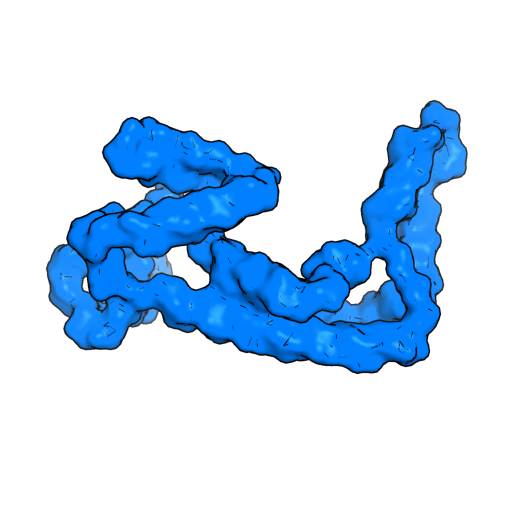572 -2.914 19.836 1.00 98.25 98 ILE A O 1
ATOM 816 N N . ARG A 1 99 ? -7.370 -3.290 21.128 1.00 98.00 99 ARG A N 1
ATOM 817 C CA . ARG A 1 99 ? -6.647 -3.270 22.397 1.00 98.00 99 ARG A CA 1
ATOM 818 C C . ARG A 1 99 ? -5.535 -4.316 22.432 1.00 98.00 99 ARG A C 1
ATOM 820 O O . ARG A 1 99 ? -4.453 -4.014 22.923 1.00 98.00 99 ARG A O 1
ATOM 827 N N . ALA A 1 100 ? -5.791 -5.525 21.930 1.00 98.06 100 ALA A N 1
ATOM 828 C CA . ALA A 1 100 ? -4.792 -6.588 21.890 1.00 98.06 100 ALA A CA 1
ATOM 829 C C . ALA A 1 100 ? -3.614 -6.245 20.965 1.00 98.06 100 ALA A C 1
ATOM 831 O O . ALA A 1 100 ? -2.472 -6.464 21.357 1.00 98.06 100 ALA A O 1
ATOM 832 N N . VAL A 1 101 ? -3.871 -5.649 19.792 1.00 97.75 101 VAL A N 1
ATOM 833 C CA . VAL A 1 101 ? -2.802 -5.150 18.906 1.00 97.75 101 VAL A CA 1
ATOM 834 C C . VAL A 1 101 ? -2.013 -4.032 19.585 1.00 97.75 101 VAL A C 1
ATOM 836 O O . VAL A 1 101 ? -0.791 -4.055 19.586 1.00 97.75 101 VAL A O 1
ATOM 839 N N . TYR A 1 102 ? -2.691 -3.050 20.182 1.00 97.00 102 TYR A N 1
ATOM 840 C CA . TYR A 1 102 ? -2.029 -1.853 20.716 1.00 97.00 102 TYR A CA 1
ATOM 841 C C . TYR A 1 102 ? -1.281 -2.104 22.031 1.00 97.00 102 TYR A C 1
ATOM 843 O O . TYR A 1 102 ? -0.424 -1.302 22.398 1.00 97.00 102 TYR A O 1
ATOM 851 N N . ALA A 1 103 ? -1.587 -3.198 22.731 1.00 97.31 103 ALA A N 1
ATOM 852 C CA . ALA A 1 103 ? -0.870 -3.616 23.931 1.00 97.31 103 ALA A CA 1
ATOM 853 C C . ALA A 1 103 ? 0.513 -4.229 23.636 1.00 97.31 103 ALA A C 1
ATOM 855 O O . ALA A 1 103 ? 1.338 -4.292 24.546 1.00 97.31 103 ALA A O 1
ATOM 856 N N . ASP A 1 104 ? 0.771 -4.665 22.399 1.00 97.12 104 ASP A N 1
ATOM 857 C CA . ASP A 1 104 ? 2.032 -5.281 21.984 1.00 97.12 104 ASP A CA 1
ATOM 858 C C . ASP A 1 104 ? 2.700 -4.445 20.871 1.00 97.12 104 ASP A C 1
ATOM 860 O O . ASP A 1 104 ? 2.186 -4.387 19.749 1.00 97.12 104 ASP A O 1
ATOM 864 N N . PRO A 1 105 ? 3.857 -3.806 21.138 1.00 96.12 105 PRO A N 1
ATOM 865 C CA . PRO A 1 105 ? 4.579 -3.024 20.138 1.00 96.12 105 PRO A CA 1
ATOM 866 C C . PRO A 1 105 ? 4.915 -3.798 18.859 1.00 96.12 105 PRO A C 1
ATOM 868 O O . PRO A 1 105 ? 4.862 -3.212 17.782 1.00 96.12 105 PRO A O 1
ATOM 871 N N . VAL A 1 106 ? 5.202 -5.102 18.953 1.00 97.06 106 VAL A N 1
ATOM 872 C CA . VAL A 1 106 ? 5.541 -5.940 17.792 1.00 97.06 106 VAL A CA 1
ATOM 873 C C . VAL A 1 106 ? 4.316 -6.140 16.904 1.00 97.06 106 VAL A C 1
ATOM 875 O O . VAL A 1 106 ? 4.406 -6.062 15.680 1.00 97.06 106 VAL A O 1
ATOM 878 N N . LEU A 1 107 ? 3.141 -6.358 17.502 1.00 97.06 107 LEU A N 1
ATOM 879 C CA . LEU A 1 107 ? 1.891 -6.459 16.745 1.00 97.06 107 LEU A CA 1
ATOM 880 C C . LEU A 1 107 ? 1.493 -5.115 16.142 1.00 97.06 107 LEU A C 1
ATOM 882 O O . LEU A 1 107 ? 1.000 -5.078 15.015 1.00 97.06 107 LEU A O 1
ATOM 886 N N . ARG A 1 108 ? 1.722 -4.016 16.866 1.00 95.56 108 ARG A N 1
ATOM 887 C CA . ARG A 1 108 ? 1.451 -2.670 16.361 1.00 95.56 108 ARG A CA 1
ATOM 888 C C . ARG A 1 108 ? 2.344 -2.309 15.179 1.00 95.56 108 ARG A C 1
ATOM 890 O O . ARG A 1 108 ? 1.836 -1.790 14.193 1.00 95.56 108 ARG A O 1
ATOM 897 N N . GLU A 1 109 ? 3.636 -2.606 15.249 1.00 96.00 109 GLU A N 1
ATOM 898 C CA . GLU A 1 109 ? 4.558 -2.426 14.123 1.00 96.00 109 GLU A CA 1
ATOM 899 C C . GLU A 1 109 ? 4.129 -3.285 12.927 1.00 96.00 109 GLU A C 1
ATOM 901 O O . GLU A 1 109 ? 4.013 -2.790 11.807 1.00 96.00 109 GLU A O 1
ATOM 906 N N . ARG A 1 110 ? 3.797 -4.557 13.174 1.00 96.25 110 ARG A N 1
ATOM 907 C CA . ARG A 1 110 ? 3.417 -5.503 12.122 1.00 96.25 110 ARG A CA 1
ATOM 908 C C . ARG A 1 110 ? 2.103 -5.152 11.428 1.00 96.25 110 ARG A C 1
ATOM 910 O O . ARG A 1 110 ? 1.998 -5.293 10.212 1.00 96.25 110 ARG A O 1
ATOM 917 N N . PHE A 1 111 ? 1.074 -4.773 12.181 1.00 96.75 111 PHE A N 1
ATOM 918 C CA . PHE A 1 111 ? -0.275 -4.560 11.648 1.00 96.75 111 PHE A CA 1
ATOM 919 C C . PHE A 1 111 ? -0.613 -3.092 11.393 1.00 96.75 111 PHE A C 1
ATOM 921 O O . PHE A 1 111 ? -1.549 -2.826 10.637 1.00 96.75 111 PHE A O 1
ATOM 928 N N . GLY A 1 112 ? 0.191 -2.160 11.901 1.00 93.56 112 GLY A N 1
ATOM 929 C CA . GLY A 1 112 ? -0.007 -0.726 11.747 1.00 93.56 112 GLY A CA 1
ATOM 930 C C . GLY A 1 112 ? -1.163 -0.179 12.584 1.00 93.56 112 GLY A C 1
ATOM 931 O O . GLY A 1 112 ? -1.783 -0.878 13.391 1.00 93.56 112 GLY A O 1
ATOM 932 N N . ASP A 1 113 ? -1.456 1.100 12.371 1.00 90.69 113 ASP A N 1
ATOM 933 C CA . ASP A 1 113 ? -2.626 1.754 12.947 1.00 90.69 113 ASP A CA 1
ATOM 934 C C . ASP A 1 113 ? -3.875 1.429 12.108 1.00 90.69 113 ASP A C 1
ATOM 936 O O . ASP A 1 113 ? -3.825 1.438 10.883 1.00 90.69 113 ASP A O 1
ATOM 940 N N . ASP A 1 114 ? -5.003 1.153 12.766 1.00 95.12 114 ASP A N 1
ATOM 941 C CA . ASP A 1 114 ? -6.274 0.758 12.124 1.00 95.12 114 ASP A CA 1
ATOM 942 C C . ASP A 1 114 ? -6.179 -0.414 11.123 1.00 95.12 114 ASP A C 1
ATOM 944 O O . ASP A 1 114 ? -6.585 -0.303 9.960 1.00 95.12 114 ASP A O 1
ATOM 948 N N . PRO A 1 115 ? -5.695 -1.590 11.569 1.00 96.00 115 PRO A N 1
ATOM 949 C CA . PRO A 1 115 ? -5.553 -2.757 10.699 1.00 96.00 115 PRO A CA 1
ATOM 950 C C . PRO A 1 115 ? -6.883 -3.237 10.108 1.00 96.00 115 PRO A C 1
ATOM 952 O O . PRO A 1 115 ? -6.891 -3.824 9.032 1.00 96.00 115 PRO A O 1
ATOM 955 N N . VAL A 1 116 ? -8.012 -2.945 10.764 1.00 96.19 116 VAL A N 1
ATOM 956 C CA . VAL A 1 116 ? -9.357 -3.266 10.260 1.00 96.19 116 VAL A CA 1
ATOM 957 C C . VAL A 1 116 ? -9.667 -2.492 8.977 1.00 96.19 116 VAL A C 1
ATOM 959 O O . VAL A 1 116 ? -10.338 -3.014 8.090 1.00 96.19 116 VAL A O 1
ATOM 962 N N . GLN A 1 117 ? -9.189 -1.252 8.867 1.00 94.19 117 GLN A N 1
ATOM 963 C CA . GLN A 1 117 ? -9.344 -0.454 7.65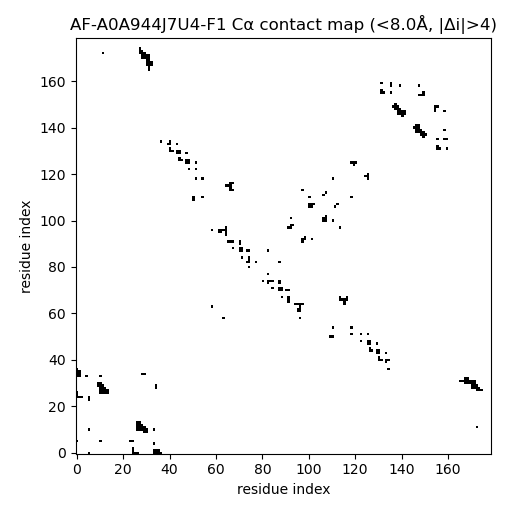7 1.00 94.19 117 GLN A CA 1
ATOM 964 C C . GLN A 1 117 ? -8.340 -0.849 6.571 1.00 94.19 117 GLN A C 1
ATOM 966 O O . GLN A 1 117 ? -8.710 -0.929 5.399 1.00 94.19 117 GLN A O 1
ATOM 971 N N . PHE A 1 118 ? -7.072 -1.034 6.942 1.00 93.25 118 PHE A N 1
ATOM 972 C CA . PHE A 1 118 ? -5.986 -1.114 5.962 1.00 93.25 118 PHE A CA 1
ATOM 973 C C . PHE A 1 118 ? -5.639 -2.536 5.514 1.00 93.25 118 PHE A C 1
ATOM 975 O O . PHE A 1 118 ? -5.127 -2.699 4.409 1.00 93.25 118 PHE A O 1
ATOM 982 N N . ILE A 1 119 ? -5.950 -3.569 6.302 1.00 95.06 119 ILE A N 1
ATOM 983 C CA . ILE A 1 119 ? -5.796 -4.969 5.888 1.00 95.06 119 ILE A CA 1
ATOM 984 C C . ILE A 1 119 ? -7.159 -5.470 5.407 1.00 95.06 119 ILE A C 1
ATOM 986 O O . ILE A 1 119 ? -8.002 -5.913 6.188 1.00 95.06 119 ILE A O 1
ATOM 990 N N . LYS A 1 120 ? -7.392 -5.345 4.096 1.00 89.19 120 LYS A N 1
ATOM 991 C CA . LYS A 1 120 ? -8.688 -5.643 3.472 1.00 89.19 120 LYS A CA 1
ATOM 992 C C . LYS A 1 120 ? -9.067 -7.128 3.620 1.00 89.19 120 LYS A C 1
ATOM 994 O O . LYS A 1 120 ? -8.184 -7.983 3.662 1.00 89.19 120 LYS A O 1
ATOM 999 N N . PRO A 1 121 ? -10.372 -7.468 3.642 1.00 88.50 121 PRO A N 1
ATOM 1000 C CA . PRO A 1 121 ? -10.816 -8.858 3.771 1.00 88.50 121 PRO A CA 1
ATOM 1001 C C . PRO A 1 121 ? -10.410 -9.764 2.607 1.00 88.50 121 PRO A C 1
ATOM 1003 O O . PRO A 1 121 ? -10.296 -10.967 2.793 1.00 88.50 121 PRO A O 1
ATOM 1006 N N . ASP A 1 122 ? -10.218 -9.207 1.413 1.00 95.75 122 ASP A N 1
ATOM 1007 C CA . ASP A 1 122 ? -9.783 -9.964 0.243 1.00 95.75 122 ASP A CA 1
ATOM 1008 C C . ASP A 1 122 ? -8.251 -9.964 0.166 1.00 95.75 122 ASP A C 1
ATOM 1010 O O . ASP A 1 122 ? -7.625 -8.904 0.055 1.00 95.75 122 ASP A O 1
ATOM 1014 N N . ARG A 1 123 ? -7.658 -11.158 0.274 1.00 96.56 123 ARG A N 1
ATOM 1015 C CA . ARG A 1 123 ? -6.205 -11.352 0.299 1.00 96.56 123 ARG A CA 1
ATOM 1016 C C . ARG A 1 123 ? -5.548 -10.885 -0.991 1.00 96.56 123 ARG A C 1
ATOM 1018 O O . ARG A 1 123 ? -4.555 -10.165 -0.936 1.00 96.56 123 ARG A O 1
ATOM 1025 N N . ASP A 1 124 ? -6.094 -11.289 -2.130 1.00 96.12 124 ASP A N 1
ATOM 1026 C CA . ASP A 1 124 ? -5.483 -11.035 -3.432 1.00 96.12 124 ASP A CA 1
ATOM 1027 C C . ASP A 1 124 ? -5.569 -9.547 -3.778 1.00 96.12 124 ASP A C 1
ATOM 1029 O O . ASP A 1 124 ? -4.587 -8.961 -4.228 1.00 96.12 124 ASP A O 1
ATOM 1033 N N . ALA A 1 125 ? -6.693 -8.896 -3.469 1.00 92.44 125 ALA A N 1
ATOM 1034 C CA . ALA A 1 125 ? -6.851 -7.456 -3.624 1.00 92.44 125 ALA A CA 1
ATOM 1035 C C . ALA A 1 125 ? -5.921 -6.662 -2.693 1.00 92.44 125 ALA A C 1
ATOM 1037 O O . ALA A 1 125 ? -5.363 -5.647 -3.110 1.00 92.44 125 ALA A O 1
ATOM 1038 N N . TYR A 1 126 ? -5.733 -7.110 -1.446 1.00 94.44 126 TYR A N 1
ATOM 1039 C CA . TYR A 1 126 ? -4.783 -6.486 -0.521 1.00 94.44 126 TYR A CA 1
ATOM 1040 C C . TYR A 1 126 ? -3.342 -6.601 -1.034 1.00 94.44 126 TYR A C 1
ATOM 1042 O O . TYR A 1 126 ? -2.631 -5.599 -1.099 1.00 94.44 126 TYR A O 1
ATOM 1050 N N . VAL A 1 127 ? -2.927 -7.799 -1.453 1.00 95.81 127 VAL A N 1
ATOM 1051 C CA . VAL A 1 127 ? -1.586 -8.045 -2.005 1.00 95.81 127 VAL A CA 1
ATOM 1052 C C . VAL A 1 127 ? -1.357 -7.231 -3.276 1.00 95.81 127 VAL A C 1
ATOM 1054 O O . VAL A 1 127 ? -0.318 -6.586 -3.400 1.00 95.81 127 VAL A O 1
ATOM 1057 N N . ALA A 1 128 ? -2.329 -7.206 -4.191 1.00 91.69 128 ALA A N 1
ATOM 1058 C CA . ALA A 1 128 ? -2.240 -6.431 -5.424 1.00 91.69 128 ALA A CA 1
ATOM 1059 C C . ALA A 1 128 ? -2.090 -4.926 -5.152 1.00 91.69 128 ALA A C 1
ATOM 1061 O O . ALA A 1 128 ? -1.313 -4.259 -5.830 1.00 91.69 128 ALA A O 1
ATOM 1062 N N . GLU A 1 129 ? -2.782 -4.388 -4.143 1.00 90.19 129 GLU A N 1
ATOM 1063 C CA . GLU A 1 129 ? -2.638 -2.983 -3.752 1.00 90.19 129 GLU A CA 1
ATOM 1064 C C . GLU A 1 129 ? -1.249 -2.685 -3.174 1.00 90.19 129 GLU A C 1
ATOM 1066 O O . GLU A 1 129 ? -0.621 -1.716 -3.590 1.00 90.19 129 GLU A O 1
ATOM 1071 N N . GLN A 1 130 ? -0.734 -3.530 -2.273 1.00 92.88 130 GLN A N 1
ATOM 1072 C CA . GLN A 1 130 ? 0.610 -3.342 -1.708 1.00 92.88 130 GLN A CA 1
ATOM 1073 C C . GLN A 1 130 ? 1.708 -3.460 -2.772 1.00 92.88 130 GLN A C 1
ATOM 1075 O O . GLN A 1 130 ? 2.657 -2.683 -2.763 1.00 92.88 130 GLN A O 1
ATOM 1080 N N . TYR A 1 131 ? 1.556 -4.388 -3.718 1.00 92.69 131 TYR A N 1
ATOM 1081 C CA . TYR A 1 131 ? 2.444 -4.524 -4.872 1.00 92.69 131 TYR A CA 1
ATOM 1082 C C . TYR A 1 131 ? 2.409 -3.268 -5.766 1.00 92.69 131 TYR A C 1
ATOM 1084 O O . TYR A 1 131 ? 3.452 -2.759 -6.175 1.00 92.69 131 TYR A O 1
ATOM 1092 N N . ALA A 1 132 ? 1.217 -2.730 -6.039 1.00 89.31 132 ALA A N 1
ATOM 1093 C CA . ALA A 1 132 ? 1.019 -1.555 -6.890 1.00 89.31 132 ALA A CA 1
ATOM 1094 C C . ALA A 1 132 ? 1.517 -0.238 -6.262 1.00 89.31 132 ALA A C 1
ATOM 1096 O O . ALA A 1 132 ? 1.901 0.679 -6.994 1.00 89.31 132 ALA A O 1
ATOM 1097 N N . ASP A 1 133 ? 1.514 -0.136 -4.931 1.00 89.50 133 ASP A N 1
ATOM 1098 C CA . ASP A 1 133 ? 1.905 1.076 -4.198 1.00 89.50 133 ASP A CA 1
ATOM 1099 C C . ASP A 1 133 ? 3.431 1.301 -4.156 1.00 89.50 133 ASP A C 1
ATOM 1101 O O . ASP A 1 133 ? 3.874 2.422 -3.916 1.00 89.50 133 ASP A O 1
ATOM 1105 N N . VAL A 1 134 ? 4.249 0.282 -4.446 1.00 91.06 134 VAL A N 1
ATOM 1106 C CA . VAL A 1 134 ? 5.724 0.337 -4.330 1.00 91.06 134 VAL A CA 1
ATOM 1107 C C . VAL A 1 134 ? 6.366 1.380 -5.245 1.00 91.06 134 VAL A C 1
ATOM 1109 O O . VAL A 1 134 ? 7.305 2.063 -4.844 1.00 91.06 134 VAL A O 1
ATOM 1112 N N . LEU A 1 135 ? 5.876 1.505 -6.480 1.00 87.81 135 LEU A N 1
ATOM 1113 C CA . LEU A 1 135 ? 6.420 2.451 -7.465 1.00 87.81 135 LEU A CA 1
ATOM 1114 C C . LEU A 1 135 ? 5.617 3.745 -7.564 1.00 87.81 135 LEU A C 1
ATOM 1116 O O . LEU A 1 135 ? 5.964 4.625 -8.354 1.00 87.81 135 LEU A O 1
ATOM 1120 N N . LEU A 1 136 ? 4.522 3.840 -6.813 1.00 85.25 136 LEU A N 1
ATOM 1121 C CA . LEU A 1 136 ? 3.589 4.940 -6.925 1.00 85.25 136 LEU A CA 1
ATOM 1122 C C . LEU A 1 136 ? 4.282 6.253 -6.548 1.00 85.25 136 LEU A C 1
ATOM 1124 O O . LEU A 1 136 ? 4.851 6.393 -5.466 1.00 85.25 136 LEU A O 1
ATOM 1128 N N . THR A 1 137 ? 4.221 7.231 -7.446 1.00 80.12 137 THR A N 1
ATOM 1129 C CA . THR A 1 137 ? 4.667 8.598 -7.162 1.00 80.12 137 THR A CA 1
ATOM 1130 C C . THR A 1 137 ? 3.458 9.493 -6.902 1.00 80.12 137 THR A C 1
ATOM 1132 O O . THR A 1 137 ? 2.326 9.030 -6.878 1.00 80.12 137 THR A O 1
ATOM 1135 N N . TRP A 1 138 ? 3.657 10.780 -6.631 1.00 75.06 138 TRP A N 1
ATOM 1136 C CA . TRP A 1 138 ? 2.526 11.693 -6.420 1.00 75.06 138 TRP A CA 1
ATOM 1137 C C . TRP A 1 138 ? 2.001 12.318 -7.716 1.00 75.06 138 TRP A C 1
ATOM 1139 O O . TRP A 1 138 ? 0.842 12.722 -7.773 1.00 75.06 138 TRP A O 1
ATOM 1149 N N . ALA A 1 139 ? 2.850 12.419 -8.741 1.00 79.69 139 ALA A N 1
ATOM 1150 C CA . ALA A 1 139 ? 2.549 13.133 -9.976 1.00 79.69 139 ALA A CA 1
ATOM 1151 C C . ALA A 1 139 ? 3.418 12.600 -11.131 1.00 79.69 139 ALA A C 1
ATOM 1153 O O . ALA A 1 139 ? 4.512 13.110 -11.369 1.00 79.69 139 ALA A O 1
ATOM 1154 N N . PRO A 1 140 ? 2.989 11.552 -11.848 1.00 85.00 140 PRO A N 1
ATOM 1155 C CA . PRO A 1 140 ? 3.641 11.114 -13.073 1.00 85.00 140 PRO A CA 1
ATOM 1156 C C . PRO A 1 140 ? 3.307 12.081 -14.216 1.00 85.00 140 PRO A C 1
ATOM 1158 O O . PRO A 1 140 ? 2.146 12.447 -14.420 1.00 85.00 140 PRO A O 1
ATOM 1161 N N . LEU A 1 141 ? 4.328 12.450 -14.988 1.00 87.00 141 LEU A N 1
ATOM 1162 C CA . LEU A 1 141 ? 4.170 13.136 -16.268 1.00 87.00 141 LEU A CA 1
ATOM 1163 C C . LEU A 1 141 ? 4.171 12.095 -17.390 1.00 87.00 141 LEU A C 1
ATOM 1165 O O . LEU A 1 141 ? 5.123 11.327 -17.534 1.00 87.00 141 LEU A O 1
ATOM 1169 N N . THR A 1 142 ? 3.102 12.048 -18.174 1.00 89.06 142 THR A N 1
ATOM 1170 C CA . THR A 1 142 ? 2.963 11.110 -19.289 1.00 89.06 142 THR A CA 1
ATOM 1171 C C . THR A 1 142 ? 3.690 11.603 -20.545 1.00 89.06 142 THR A C 1
ATOM 1173 O O . THR A 1 142 ? 4.017 12.782 -20.674 1.00 89.06 142 THR A O 1
ATOM 1176 N N . LEU A 1 143 ? 3.922 10.708 -21.512 1.00 89.50 143 LEU A N 1
ATOM 1177 C CA . LEU A 1 143 ? 4.618 11.012 -22.771 1.00 89.50 143 LEU A CA 1
ATOM 1178 C C . LEU A 1 143 ? 3.876 12.040 -23.636 1.00 89.50 143 LEU A C 1
ATOM 1180 O O . LEU A 1 143 ? 4.499 12.747 -24.421 1.00 89.50 143 LEU A O 1
ATOM 1184 N N . ASP A 1 144 ? 2.555 12.143 -23.488 1.00 89.38 144 ASP A N 1
ATOM 1185 C CA . ASP A 1 144 ? 1.731 13.171 -24.128 1.00 89.38 144 ASP A CA 1
ATOM 1186 C C . ASP A 1 144 ? 1.635 14.471 -23.306 1.00 89.38 144 ASP A C 1
ATOM 1188 O O . ASP A 1 144 ? 0.826 15.345 -23.613 1.00 89.38 144 ASP A O 1
ATOM 1192 N N . GLY A 1 145 ? 2.478 14.619 -22.278 1.00 87.75 145 GLY A N 1
ATOM 1193 C CA . GLY A 1 145 ? 2.641 15.849 -21.509 1.00 87.75 145 GLY A CA 1
ATOM 1194 C C . GLY A 1 145 ? 1.539 16.112 -20.484 1.00 87.75 145 GLY A C 1
ATOM 1195 O O . GLY A 1 145 ? 1.358 17.260 -20.076 1.00 87.75 145 GLY A O 1
ATOM 1196 N N . ARG A 1 146 ? 0.785 15.087 -20.068 1.00 86.31 146 ARG A N 1
ATOM 1197 C CA . ARG A 1 146 ? -0.268 15.218 -19.053 1.00 86.31 146 ARG A CA 1
ATOM 1198 C C . ARG A 1 146 ? 0.238 14.784 -17.684 1.00 86.31 146 ARG A C 1
ATOM 1200 O O . ARG A 1 146 ? 0.923 13.778 -17.542 1.00 86.31 146 ARG A O 1
ATOM 1207 N N . TRP A 1 147 ? -0.153 15.524 -16.656 1.00 84.62 147 TRP A N 1
ATOM 1208 C CA . TRP A 1 147 ? -0.023 15.054 -15.283 1.00 84.62 147 TRP A CA 1
ATOM 1209 C C . TRP A 1 147 ? -1.193 14.128 -14.976 1.00 84.62 147 TRP A C 1
ATOM 1211 O O . TRP A 1 147 ? -2.346 14.507 -15.187 1.00 84.62 147 TRP A O 1
ATOM 1221 N N . ILE A 1 148 ? -0.913 12.923 -14.484 1.00 77.19 148 ILE A N 1
ATOM 1222 C CA . ILE A 1 148 ? -1.965 12.118 -13.858 1.00 77.19 148 ILE A CA 1
ATOM 1223 C C . ILE A 1 148 ? -2.063 12.601 -12.412 1.00 77.19 148 ILE A C 1
ATOM 1225 O O . ILE A 1 148 ? -1.112 12.453 -11.646 1.00 77.19 148 ILE A O 1
ATOM 1229 N N . GLU A 1 149 ? -3.184 13.226 -12.059 1.00 72.25 149 GLU A N 1
ATOM 1230 C CA . GLU A 1 149 ? -3.407 13.739 -10.706 1.00 72.25 149 GLU A CA 1
ATOM 1231 C C . GLU A 1 149 ? -3.438 12.585 -9.692 1.00 72.25 149 GLU A C 1
ATOM 1233 O O . GLU A 1 149 ? -4.189 11.618 -9.844 1.00 72.25 149 GLU A O 1
ATOM 1238 N N . GLY A 1 150 ? -2.589 12.686 -8.667 1.00 69.19 150 GLY A N 1
ATOM 1239 C CA . GLY A 1 150 ? -2.499 11.713 -7.584 1.00 69.19 150 GLY A CA 1
ATOM 1240 C C . GLY A 1 150 ? -3.664 11.780 -6.591 1.00 69.19 150 GLY A C 1
ATOM 1241 O O . GLY A 1 150 ? -4.474 12.705 -6.591 1.00 69.19 150 GLY A O 1
ATOM 1242 N N . GLY A 1 151 ? -3.712 10.809 -5.675 1.00 65.00 151 GLY A N 1
ATOM 1243 C CA . GLY A 1 151 ? -4.559 10.871 -4.474 1.00 65.00 151 GLY A CA 1
ATOM 1244 C C . GLY A 1 151 ? -5.890 10.114 -4.530 1.00 65.00 151 GLY A C 1
ATOM 1245 O O . GLY A 1 151 ? -6.613 10.099 -3.535 1.00 65.00 151 GLY A O 1
ATOM 1246 N N . THR A 1 152 ? -6.212 9.440 -5.637 1.00 67.44 152 THR A N 1
ATOM 1247 C CA . THR A 1 152 ? -7.390 8.557 -5.737 1.00 67.44 152 THR A CA 1
ATOM 1248 C C . THR A 1 152 ? -6.990 7.080 -5.857 1.00 67.44 152 THR A C 1
ATOM 1250 O O . THR A 1 152 ? -5.856 6.742 -6.186 1.00 67.44 152 THR A O 1
ATOM 1253 N N . HIS A 1 153 ? -7.919 6.157 -5.590 1.00 65.25 153 HIS A N 1
ATOM 1254 C CA . HIS A 1 153 ? -7.679 4.730 -5.855 1.00 65.25 153 HIS A CA 1
ATOM 1255 C C . HIS A 1 153 ? -7.557 4.450 -7.366 1.00 65.25 153 HIS A C 1
ATOM 1257 O O . HIS A 1 153 ? -6.752 3.627 -7.790 1.00 65.25 153 HIS A O 1
ATOM 1263 N N . GLU A 1 154 ? -8.306 5.195 -8.182 1.00 69.56 154 GLU A N 1
ATOM 1264 C CA . GLU A 1 154 ? -8.258 5.140 -9.648 1.00 69.56 154 GLU A CA 1
ATOM 1265 C C . GLU A 1 154 ? -6.880 5.550 -10.186 1.00 69.56 154 GLU A C 1
ATOM 1267 O O . GLU A 1 154 ? -6.376 4.931 -11.123 1.00 69.56 154 GLU A O 1
ATOM 1272 N N . TYR A 1 155 ? -6.230 6.521 -9.535 1.00 78.75 155 TYR A N 1
ATOM 1273 C CA . TYR A 1 155 ? -4.859 6.924 -9.834 1.00 78.75 155 TYR A CA 1
ATOM 1274 C C . TYR A 1 155 ? -3.866 5.756 -9.709 1.00 78.75 155 TYR A C 1
ATOM 1276 O O . TYR A 1 155 ? -3.044 5.559 -10.603 1.00 78.75 155 TYR A O 1
ATOM 1284 N N . ARG A 1 156 ? -3.971 4.931 -8.656 1.00 77.44 156 ARG A N 1
ATOM 1285 C CA . ARG A 1 156 ? -3.062 3.789 -8.427 1.00 77.44 156 ARG A CA 1
ATOM 1286 C C . ARG A 1 156 ? -3.096 2.776 -9.565 1.00 77.44 156 ARG A C 1
ATOM 1288 O O . ARG A 1 156 ? -2.051 2.353 -10.063 1.00 77.44 156 ARG A O 1
ATOM 1295 N N . ALA A 1 157 ? -4.305 2.396 -9.976 1.00 77.19 157 ALA A N 1
ATOM 1296 C CA . ALA A 1 157 ? -4.505 1.453 -11.068 1.00 77.19 157 ALA A CA 1
ATOM 1297 C C . ALA A 1 157 ? -4.048 2.057 -12.404 1.00 77.19 157 ALA A C 1
ATOM 1299 O O . ALA A 1 157 ? -3.322 1.409 -13.158 1.00 77.19 157 ALA A O 1
ATOM 1300 N N . ALA A 1 158 ? -4.410 3.316 -12.669 1.00 81.62 158 ALA A N 1
ATOM 1301 C CA . ALA A 1 158 ? -4.019 4.012 -13.889 1.00 81.62 158 ALA A CA 1
ATOM 1302 C C . ALA A 1 158 ? -2.494 4.173 -14.012 1.00 81.62 158 ALA A C 1
ATOM 1304 O O . ALA A 1 158 ? -1.957 3.976 -15.099 1.00 81.62 158 ALA A O 1
ATOM 1305 N N . PHE A 1 159 ? -1.793 4.478 -12.914 1.00 88.38 159 PHE A N 1
ATOM 1306 C CA . PHE A 1 159 ? -0.336 4.623 -12.893 1.00 88.38 159 PHE A CA 1
ATOM 1307 C C . PHE A 1 159 ? 0.377 3.335 -13.305 1.00 88.38 159 PHE A C 1
ATOM 1309 O O . PHE A 1 159 ? 1.213 3.366 -14.204 1.00 88.38 159 PHE A O 1
ATOM 1316 N N . ASN A 1 160 ? 0.037 2.204 -12.679 1.00 88.44 160 ASN A N 1
ATOM 1317 C CA . ASN A 1 160 ? 0.705 0.933 -12.959 1.00 88.44 160 ASN A CA 1
ATOM 1318 C C . ASN A 1 160 ? 0.396 0.443 -14.380 1.00 88.44 160 ASN A C 1
ATOM 1320 O O . ASN A 1 160 ? 1.318 0.102 -15.112 1.00 88.44 160 ASN A O 1
ATOM 1324 N N . VAL A 1 161 ? -0.869 0.525 -14.817 1.00 89.44 161 VAL A N 1
ATOM 1325 C CA . VAL A 1 161 ? -1.257 0.189 -16.200 1.00 89.44 161 VAL A CA 1
ATOM 1326 C C . VAL A 1 161 ? -0.504 1.048 -17.213 1.00 89.44 161 VAL A C 1
ATOM 1328 O O . VAL A 1 161 ? -0.027 0.535 -18.224 1.00 89.44 161 VAL A O 1
ATOM 1331 N N . TYR A 1 162 ? -0.386 2.350 -16.946 1.00 90.88 162 TYR A N 1
ATOM 1332 C CA . TYR A 1 162 ? 0.371 3.253 -17.800 1.00 90.88 162 TYR A CA 1
ATOM 1333 C C . TYR A 1 162 ? 1.849 2.854 -17.847 1.00 90.88 162 TYR A C 1
ATOM 1335 O O . TYR A 1 162 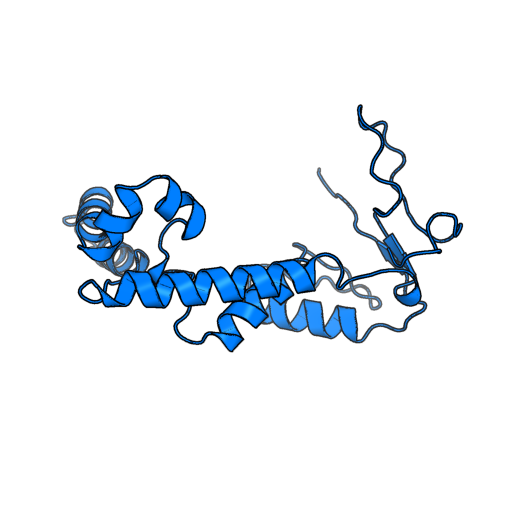? 2.374 2.644 -18.934 1.00 90.88 162 TYR A O 1
ATOM 1343 N N . LEU A 1 163 ? 2.494 2.697 -16.687 1.00 91.25 163 LEU A N 1
ATOM 1344 C CA . LEU A 1 163 ? 3.911 2.356 -16.569 1.00 91.25 163 LEU A CA 1
ATOM 1345 C C . LEU A 1 163 ? 4.257 1.034 -17.269 1.00 91.25 163 LEU A C 1
ATOM 1347 O O . LEU A 1 163 ? 5.219 0.969 -18.036 1.00 91.25 163 LEU A O 1
ATOM 1351 N N . ASP A 1 164 ? 3.461 -0.007 -17.030 1.00 91.31 164 ASP A N 1
ATOM 1352 C CA . ASP A 1 164 ? 3.693 -1.342 -17.581 1.00 91.31 164 ASP A CA 1
ATOM 1353 C C . ASP A 1 164 ? 3.442 -1.368 -19.103 1.00 91.31 164 ASP A C 1
ATOM 1355 O O . ASP A 1 164 ? 4.130 -2.082 -19.838 1.00 91.31 164 ASP A O 1
ATOM 1359 N N . GLY A 1 165 ? 2.507 -0.539 -19.587 1.00 93.25 165 GLY A N 1
ATOM 1360 C CA . GLY A 1 165 ? 2.165 -0.386 -21.003 1.00 93.25 165 GLY A CA 1
ATOM 1361 C C . GLY A 1 165 ? 3.142 0.457 -21.830 1.00 93.25 165 GLY A C 1
ATOM 1362 O O . GLY A 1 165 ? 2.979 0.543 -23.049 1.00 93.25 165 GLY A O 1
ATOM 1363 N N . LEU A 1 166 ? 4.150 1.081 -21.211 1.00 94.75 166 LEU A N 1
ATOM 1364 C CA . LEU A 1 166 ? 5.136 1.880 -21.937 1.00 94.75 166 LEU A CA 1
ATOM 1365 C C . LEU A 1 166 ? 6.056 1.009 -22.809 1.00 94.75 166 LEU A C 1
ATOM 1367 O O . LEU A 1 166 ? 6.458 -0.082 -22.382 1.00 94.75 166 LEU A O 1
ATOM 1371 N N . PRO A 1 167 ? 6.456 1.500 -23.999 1.00 95.25 167 PRO A N 1
ATOM 1372 C CA . PRO A 1 167 ? 7.512 0.886 -24.795 1.00 95.25 167 PRO A CA 1
ATOM 1373 C C . PRO A 1 167 ? 8.794 0.686 -23.985 1.00 95.25 167 PRO A C 1
ATOM 1375 O O . PRO A 1 167 ? 9.150 1.517 -23.150 1.00 95.25 167 PRO A O 1
ATOM 1378 N N . ASP A 1 168 ? 9.507 -0.402 -24.251 1.00 94.38 168 ASP A N 1
ATOM 1379 C CA . ASP A 1 168 ? 10.703 -0.791 -23.497 1.00 94.38 168 ASP A CA 1
ATOM 1380 C C . ASP A 1 168 ? 11.875 0.198 -23.638 1.00 94.38 168 ASP A C 1
ATOM 1382 O O . ASP A 1 168 ? 12.726 0.290 -22.752 1.00 94.38 168 ASP A O 1
ATOM 1386 N N . ASP A 1 169 ? 11.910 0.979 -24.715 1.00 93.12 169 ASP A N 1
ATOM 1387 C CA . ASP A 1 169 ? 12.872 2.060 -24.934 1.00 93.12 169 ASP A CA 1
ATOM 1388 C C . ASP A 1 169 ? 12.475 3.384 -24.258 1.00 93.12 169 ASP A C 1
ATOM 1390 O O . ASP A 1 169 ? 13.268 4.328 -24.256 1.00 93.12 169 ASP A O 1
ATOM 1394 N N . THR A 1 170 ? 11.294 3.453 -23.634 1.00 96.00 170 THR A N 1
ATOM 1395 C CA . THR A 1 170 ? 10.868 4.631 -22.871 1.00 96.00 170 THR A CA 1
ATOM 1396 C C . THR A 1 170 ? 11.810 4.859 -21.702 1.00 96.00 170 THR A C 1
ATOM 1398 O O . THR A 1 170 ? 12.008 3.976 -20.868 1.00 96.00 170 THR A O 1
ATOM 1401 N N . VAL A 1 171 ? 12.359 6.067 -21.611 1.00 93.94 171 VAL A N 1
ATOM 1402 C CA . VAL A 1 171 ? 13.162 6.479 -20.462 1.00 93.94 171 VAL A CA 1
ATOM 1403 C C . VAL A 1 171 ? 12.227 6.864 -19.321 1.00 93.94 171 VAL A C 1
ATOM 1405 O O . VAL A 1 171 ? 11.425 7.788 -19.441 1.00 93.94 171 VAL A O 1
ATOM 1408 N N . LEU A 1 172 ? 12.352 6.152 -18.208 1.00 93.88 172 LEU A N 1
ATOM 1409 C CA . LEU A 1 172 ? 11.677 6.452 -16.955 1.00 93.88 172 LEU A CA 1
ATOM 1410 C C . LEU A 1 172 ? 12.671 7.170 -16.053 1.00 93.88 172 LEU A C 1
ATOM 1412 O O . LEU A 1 172 ? 13.780 6.677 -15.873 1.00 93.88 172 LEU A O 1
ATOM 1416 N N . VAL A 1 173 ? 12.295 8.319 -15.497 1.00 90.44 173 VAL A N 1
ATOM 1417 C CA . VAL A 1 173 ? 13.148 9.073 -14.571 1.00 90.44 173 VAL A CA 1
ATOM 1418 C C . VAL A 1 173 ? 12.305 9.548 -13.405 1.00 90.44 173 VAL A C 1
ATOM 1420 O O . VAL A 1 173 ? 11.262 10.176 -13.595 1.00 90.44 173 VAL A O 1
ATOM 1423 N N . ARG A 1 174 ? 12.765 9.257 -12.192 1.00 87.62 174 ARG A N 1
ATOM 1424 C CA . ARG A 1 174 ? 12.231 9.869 -10.986 1.00 87.62 174 ARG A CA 1
ATOM 1425 C C . ARG A 1 174 ? 12.866 11.243 -10.828 1.00 87.62 174 ARG A C 1
ATOM 1427 O O . ARG A 1 174 ? 14.083 11.366 -10.787 1.00 87.62 174 ARG A O 1
ATOM 1434 N N . VAL A 1 175 ? 12.029 12.266 -10.713 1.00 80.94 175 VAL A N 1
ATOM 1435 C CA . VAL A 1 175 ? 12.472 13.637 -10.460 1.00 80.94 175 VAL A CA 1
ATOM 1436 C C . VAL A 1 175 ? 11.968 14.054 -9.089 1.00 80.94 175 VAL A C 1
ATOM 1438 O O . VAL A 1 175 ? 10.778 13.932 -8.793 1.00 80.94 175 VAL A O 1
ATOM 1441 N N . LEU A 1 176 ? 12.877 14.535 -8.249 1.00 74.06 176 LEU A N 1
ATOM 1442 C CA . LEU A 1 176 ? 12.524 15.223 -7.020 1.00 74.06 176 LEU A CA 1
ATOM 1443 C C . LEU A 1 176 ? 12.258 16.691 -7.377 1.00 74.06 176 LEU A C 1
ATOM 1445 O O . LEU A 1 176 ? 13.147 17.384 -7.862 1.00 74.06 176 LEU A O 1
ATOM 1449 N N . TYR A 1 177 ? 11.029 17.161 -7.184 1.00 64.56 177 TYR A N 1
ATOM 1450 C CA . TYR A 1 177 ? 10.693 18.573 -7.358 1.00 64.56 177 TYR A CA 1
ATOM 1451 C C . TYR A 1 177 ? 10.228 19.123 -6.013 1.00 64.56 177 TYR A C 1
ATOM 1453 O O . TYR A 1 177 ? 9.101 18.877 -5.580 1.00 64.56 177 TYR A O 1
ATOM 1461 N N . HIS A 1 178 ? 11.122 19.836 -5.336 1.00 59.31 178 HIS A N 1
ATOM 1462 C CA . HIS A 1 178 ? 10.804 20.636 -4.160 1.00 59.31 178 HIS A CA 1
ATOM 1463 C C . HIS A 1 178 ? 11.053 22.103 -4.507 1.00 59.31 178 HIS A C 1
ATOM 1465 O O . HIS A 1 178 ? 12.101 22.442 -5.054 1.00 59.31 178 HIS A O 1
ATOM 1471 N N . SER A 1 179 ? 10.062 22.948 -4.232 1.00 47.28 179 SER A N 1
ATOM 1472 C CA . SER A 1 179 ? 10.185 24.409 -4.242 1.00 47.28 179 SER A CA 1
ATOM 1473 C C . SER A 1 179 ? 10.436 24.925 -2.837 1.00 47.28 179 SER A C 1
ATOM 1475 O O . SER A 1 179 ? 9.696 24.439 -1.947 1.00 47.28 179 SER A O 1
#